Protein AF-A0A9P7ESV7-F1 (afdb_monomer)

Mean predicted aligned error: 8.04 Å

Sequence (257 aa):
SHQPQSADECVIGEVFCCAPVYDNIFSHTSPRELARLGRSCHAAYAASKDYSRCTFNINRHLFGFISEPLLFRSLQARTGTLIAGSNALQFLDRTFYDETDMDMYVHPGHAREVMDYVVEREGYEFKPHSRQPQDYRNIVSDKWDNTRIRQDYQIKGVRSVLSLEKHGSNGYQKIQVIECAMSPFDTFINFHSTCVMNFIAFDAAYSLYPIATFEDWCTLQVWQERPLHDISVAIKYGQWGFQWLSALPLSTSSFYL

pLDDT: mean 85.48, std 15.04, range [35.22, 97.94]

Foldseek 3Di:
DDDDDDPVVVVVLVQLVDQVRLLVVVVPDFPVRLVVQLPPDVSSVVSSVVSCCVQLPVQVLCVLQDVGRLVVLVVLVVFVKKWFFPSLLCSNLSHDDPPDATEIETELLCLVVVVCCSCVPSPWQWDDDPPDDNDCPVVGDNDDPLPDQDDDDVQPQFDDWIWTWDQDPSGIHIYIYTHGSGHSLVRLVSDQKQLGSWIDGSPDTDHPCSCLNGPVLEIEGDDDDPPPVVVVVCVVSVVVVYHYDPDDPPDPDDDDD

Structure (mmCIF, N/CA/C/O backbone):
data_AF-A0A9P7ESV7-F1
#
_entry.id   AF-A0A9P7ESV7-F1
#
loop_
_atom_site.group_PDB
_atom_site.id
_atom_site.type_symbol
_atom_site.label_atom_id
_atom_site.label_alt_id
_atom_site.label_comp_id
_atom_site.label_asym_id
_atom_site.label_entity_id
_atom_site.label_seq_id
_atom_site.pdbx_PDB_ins_code
_atom_site.Cartn_x
_atom_site.Cartn_y
_atom_site.Cartn_z
_atom_site.occupancy
_atom_site.B_iso_or_equiv
_atom_site.auth_seq_id
_atom_site.auth_comp_id
_atom_site.auth_asym_id
_atom_site.auth_atom_id
_atom_site.pdbx_PDB_model_num
ATOM 1 N N . SER A 1 1 ? 16.519 -10.443 -48.771 1.00 37.38 1 SER A N 1
ATOM 2 C CA . SER A 1 1 ? 17.835 -9.930 -48.348 1.00 37.38 1 SER A CA 1
ATOM 3 C C . SER A 1 1 ? 17.631 -8.950 -47.203 1.00 37.38 1 SER A C 1
ATOM 5 O O . SER A 1 1 ? 17.462 -7.761 -47.438 1.00 37.38 1 SER A O 1
ATOM 7 N N . HIS A 1 2 ? 17.564 -9.450 -45.968 1.00 45.75 2 HIS A N 1
ATOM 8 C CA . HIS A 1 2 ? 17.613 -8.582 -44.793 1.00 45.75 2 HIS A CA 1
ATOM 9 C C . HIS A 1 2 ? 19.070 -8.185 -44.574 1.00 45.75 2 HIS A C 1
ATOM 11 O O . HIS A 1 2 ? 19.913 -9.051 -44.350 1.00 45.75 2 HIS A O 1
ATOM 17 N N . GLN A 1 3 ? 19.372 -6.896 -44.723 1.00 40.88 3 GLN A N 1
ATOM 18 C CA . GLN A 1 3 ? 20.625 -6.348 -44.219 1.00 40.88 3 GLN A CA 1
ATOM 19 C C . GLN A 1 3 ? 20.656 -6.538 -42.697 1.00 40.88 3 GLN A C 1
ATOM 21 O O . GLN A 1 3 ? 19.615 -6.362 -42.058 1.00 40.88 3 GLN A O 1
ATOM 26 N N . PRO A 1 4 ? 21.810 -6.890 -42.112 1.00 45.47 4 PRO A N 1
ATOM 27 C CA . PRO A 1 4 ? 21.958 -6.838 -40.674 1.00 45.47 4 PRO A CA 1
ATOM 28 C C . PRO A 1 4 ? 21.791 -5.382 -40.236 1.00 45.47 4 PRO A C 1
ATOM 30 O O . PRO A 1 4 ? 22.449 -4.480 -40.761 1.00 45.47 4 PRO A O 1
ATOM 33 N N . GLN A 1 5 ? 20.863 -5.184 -39.304 1.00 54.22 5 GLN A N 1
ATOM 34 C CA . GLN A 1 5 ? 20.793 -4.019 -38.435 1.00 54.22 5 GLN A CA 1
ATOM 35 C C . GLN A 1 5 ? 22.196 -3.693 -37.896 1.00 54.22 5 GLN A C 1
ATOM 37 O O . GLN A 1 5 ? 23.001 -4.602 -37.680 1.00 54.22 5 GLN A O 1
ATOM 42 N N . SER A 1 6 ? 22.523 -2.403 -37.786 1.00 53.84 6 SER A N 1
ATOM 43 C CA . SER A 1 6 ? 23.872 -1.921 -37.459 1.00 53.84 6 SER A CA 1
ATOM 44 C C . SER A 1 6 ? 24.442 -2.615 -36.215 1.00 53.84 6 SER A C 1
ATOM 46 O O . SER A 1 6 ? 23.705 -2.978 -35.301 1.00 53.84 6 SER A O 1
ATOM 48 N N . ALA A 1 7 ? 25.767 -2.792 -36.160 1.00 54.09 7 ALA A N 1
ATOM 49 C CA . ALA A 1 7 ? 26.448 -3.437 -35.031 1.00 54.09 7 ALA A CA 1
ATOM 50 C C . ALA A 1 7 ? 26.053 -2.839 -33.660 1.00 54.09 7 ALA A C 1
ATOM 52 O O . ALA A 1 7 ? 26.000 -3.564 -32.672 1.00 54.09 7 ALA A O 1
ATOM 53 N N . ASP A 1 8 ? 25.686 -1.555 -33.617 1.00 52.31 8 ASP A N 1
ATOM 54 C CA . ASP A 1 8 ? 25.217 -0.860 -32.413 1.00 52.31 8 ASP A CA 1
ATOM 55 C C . ASP A 1 8 ? 23.840 -1.343 -31.908 1.00 52.31 8 ASP A C 1
ATOM 57 O O . ASP A 1 8 ? 23.631 -1.429 -30.697 1.00 52.31 8 ASP A O 1
ATOM 61 N N . GLU A 1 9 ? 22.909 -1.723 -32.798 1.00 52.12 9 GLU A N 1
ATOM 62 C CA . GLU A 1 9 ? 21.623 -2.326 -32.393 1.00 52.12 9 GLU A CA 1
ATOM 63 C C . GLU A 1 9 ? 21.830 -3.722 -31.779 1.00 52.12 9 GLU A C 1
ATOM 65 O O . GLU A 1 9 ? 21.104 -4.109 -30.860 1.00 52.12 9 GLU A O 1
ATOM 70 N N . CYS A 1 10 ? 22.861 -4.449 -32.229 1.00 56.22 10 CYS A N 1
ATOM 71 C CA . CYS A 1 10 ? 23.248 -5.744 -31.666 1.00 56.22 10 CYS A CA 1
ATOM 72 C C . CYS A 1 10 ? 23.796 -5.594 -30.236 1.00 56.22 10 CYS A C 1
ATOM 74 O O . CYS A 1 10 ? 23.364 -6.311 -29.336 1.00 56.22 10 CYS A O 1
ATOM 76 N N . VAL A 1 11 ? 24.667 -4.606 -29.999 1.00 63.78 11 VAL A N 1
ATOM 77 C CA . VAL A 1 11 ? 25.304 -4.379 -28.687 1.00 63.78 11 VAL A CA 1
ATOM 78 C C . VAL A 1 11 ? 24.301 -3.892 -27.632 1.00 63.78 11 VAL A C 1
ATOM 80 O O . VAL A 1 11 ? 24.328 -4.365 -26.496 1.00 63.78 11 VAL A O 1
ATOM 83 N N . ILE A 1 12 ? 23.374 -2.990 -27.980 1.00 67.56 12 ILE A N 1
ATOM 84 C CA . ILE A 1 12 ? 22.339 -2.530 -27.031 1.00 67.56 12 ILE A CA 1
ATOM 85 C C . ILE A 1 12 ? 21.343 -3.656 -26.714 1.00 67.56 12 ILE A C 1
ATOM 87 O O . ILE A 1 12 ? 20.888 -3.777 -25.576 1.00 67.56 12 ILE A O 1
ATOM 91 N N . GLY A 1 13 ? 21.016 -4.506 -27.692 1.00 71.12 13 GLY A N 1
ATOM 92 C CA . GLY A 1 13 ? 20.175 -5.682 -27.464 1.00 71.12 13 GLY A CA 1
ATOM 93 C C . GLY A 1 13 ? 20.794 -6.671 -26.471 1.00 71.12 13 GLY A C 1
ATOM 94 O O . GLY A 1 13 ? 20.092 -7.172 -25.594 1.00 71.12 13 GLY A O 1
ATOM 95 N N . GLU A 1 14 ? 22.107 -6.899 -26.560 1.00 81.94 14 GLU A N 1
ATOM 96 C CA . GLU A 1 14 ? 22.853 -7.809 -25.678 1.00 81.94 14 GLU A CA 1
ATOM 97 C C . GLU A 1 14 ? 22.826 -7.385 -24.202 1.00 81.94 14 GLU A C 1
ATOM 99 O O . GLU A 1 14 ? 22.743 -8.246 -23.323 1.00 81.94 14 GLU A O 1
ATOM 104 N N . VAL A 1 15 ? 22.808 -6.076 -23.918 1.00 87.62 15 VAL A N 1
ATOM 105 C CA . VAL A 1 15 ? 22.673 -5.532 -22.551 1.00 87.62 15 VAL A CA 1
ATOM 106 C C . VAL A 1 15 ? 21.411 -6.067 -21.865 1.00 87.62 15 VAL A C 1
ATOM 108 O O . VAL A 1 15 ? 21.454 -6.467 -20.701 1.00 87.62 15 VAL A O 1
ATOM 111 N N . PHE A 1 16 ? 20.294 -6.140 -22.595 1.00 91.19 16 PHE A N 1
ATOM 112 C CA . PHE A 1 16 ? 19.009 -6.614 -22.071 1.00 91.19 16 PHE A CA 1
ATOM 113 C C . PHE A 1 16 ? 18.857 -8.142 -22.077 1.00 91.19 16 PHE A C 1
ATOM 115 O O . PHE A 1 16 ? 17.840 -8.658 -21.621 1.00 91.19 16 PHE A O 1
ATOM 122 N N . CYS A 1 17 ? 19.867 -8.880 -22.537 1.00 90.06 17 CYS A N 1
ATOM 123 C CA . CYS A 1 17 ? 19.901 -10.341 -22.464 1.00 90.06 17 CYS A CA 1
ATOM 124 C C . CYS A 1 17 ? 20.595 -10.861 -21.191 1.00 90.06 17 CYS A C 1
ATOM 126 O O . CYS A 1 17 ? 20.607 -12.069 -20.955 1.00 90.06 17 CYS A O 1
ATOM 128 N N . CYS A 1 18 ? 21.176 -9.978 -20.370 1.00 92.31 18 CYS A N 1
ATOM 129 C CA . CYS A 1 18 ? 21.934 -10.342 -19.175 1.00 92.31 18 CYS A CA 1
ATOM 130 C C . CYS A 1 18 ? 21.269 -9.790 -17.904 1.00 92.31 18 CYS A C 1
ATOM 132 O O . CYS A 1 18 ? 21.341 -8.588 -17.646 1.00 92.31 18 CYS A O 1
ATOM 134 N N . ALA A 1 19 ? 20.663 -10.667 -17.092 1.00 93.31 19 ALA A N 1
ATOM 135 C CA . ALA A 1 19 ? 19.900 -10.275 -15.899 1.00 93.31 19 ALA A CA 1
ATOM 136 C C . ALA A 1 19 ? 20.646 -9.357 -14.926 1.00 93.31 19 ALA A C 1
ATOM 138 O O . ALA A 1 19 ? 20.155 -8.260 -14.667 1.00 93.31 19 ALA A O 1
ATOM 139 N N . PRO A 1 20 ? 21.881 -9.676 -14.497 1.00 94.94 20 PRO A N 1
ATOM 140 C CA . PRO A 1 20 ? 22.626 -8.779 -13.618 1.00 94.94 20 PRO A CA 1
ATOM 141 C C . PRO A 1 20 ? 22.867 -7.382 -14.207 1.00 94.94 20 PRO A C 1
ATOM 143 O O . PRO A 1 20 ? 23.025 -6.420 -13.460 1.00 94.94 20 PRO A O 1
ATOM 146 N N . VAL A 1 21 ? 22.931 -7.248 -15.535 1.00 94.69 21 VAL A N 1
ATOM 147 C CA . VAL A 1 21 ? 23.174 -5.958 -16.189 1.00 94.69 21 VAL A CA 1
ATOM 148 C C . VAL A 1 21 ? 21.887 -5.145 -16.241 1.00 94.69 21 VAL A C 1
ATOM 150 O O . VAL A 1 21 ? 21.876 -4.006 -15.773 1.00 94.69 21 VAL A O 1
ATOM 153 N N . TYR A 1 22 ? 20.795 -5.716 -16.761 1.00 94.94 22 TYR A N 1
ATOM 154 C CA . TYR A 1 22 ? 19.540 -4.972 -16.840 1.00 94.94 22 TYR A CA 1
ATOM 155 C C . TYR A 1 22 ? 18.928 -4.703 -15.462 1.00 94.94 22 TYR A C 1
ATOM 157 O O . TYR A 1 22 ? 18.313 -3.655 -15.292 1.00 94.94 22 TYR A O 1
ATOM 165 N N . ASP A 1 23 ? 19.138 -5.574 -14.468 1.00 95.31 23 ASP A N 1
ATOM 166 C CA . ASP A 1 23 ? 18.666 -5.353 -13.096 1.00 95.31 23 ASP A CA 1
ATOM 167 C C . ASP A 1 23 ? 19.298 -4.096 -12.490 1.00 95.31 23 ASP A C 1
ATOM 169 O O . ASP A 1 23 ? 18.594 -3.276 -11.900 1.00 95.31 23 ASP A O 1
ATOM 173 N N . ASN A 1 24 ? 20.610 -3.915 -12.696 1.00 94.75 24 ASN A N 1
ATOM 174 C CA . ASN A 1 24 ? 21.339 -2.723 -12.261 1.00 94.75 24 ASN A CA 1
ATOM 175 C C . ASN A 1 24 ? 20.912 -1.465 -13.024 1.00 94.75 24 ASN A C 1
ATOM 177 O O . ASN A 1 24 ? 20.900 -0.380 -12.459 1.00 94.75 24 ASN A O 1
ATOM 181 N N . ILE A 1 25 ? 20.567 -1.571 -14.309 1.00 94.19 25 ILE A N 1
ATOM 182 C CA . ILE A 1 25 ? 20.049 -0.416 -15.054 1.00 94.19 25 ILE A CA 1
ATOM 183 C C . ILE A 1 25 ? 18.667 -0.043 -14.509 1.00 94.19 25 ILE A C 1
ATOM 185 O O . ILE A 1 25 ? 18.427 1.104 -14.140 1.00 94.19 25 ILE A O 1
ATOM 189 N N . PHE A 1 26 ? 17.756 -1.013 -14.423 1.00 95.44 26 PHE A N 1
ATOM 190 C CA . PHE A 1 26 ? 16.369 -0.764 -14.052 1.00 95.44 26 PHE A CA 1
ATOM 191 C C . PHE A 1 26 ? 16.185 -0.363 -12.583 1.00 95.44 26 PHE A C 1
ATOM 193 O O . PHE A 1 26 ? 15.234 0.369 -12.289 1.00 95.44 26 PHE A O 1
ATOM 200 N N . SER A 1 27 ? 17.097 -0.743 -11.678 1.00 93.81 27 SER A N 1
ATOM 201 C CA . SER A 1 27 ? 17.107 -0.265 -10.285 1.00 93.81 27 SER A CA 1
ATOM 202 C C . SER A 1 27 ? 17.322 1.241 -10.147 1.00 93.81 27 SER A C 1
ATOM 204 O O . SER A 1 27 ? 16.946 1.800 -9.122 1.00 93.81 27 SER A O 1
ATOM 206 N N . HIS A 1 28 ? 17.874 1.900 -11.167 1.00 93.06 28 HIS A N 1
ATOM 207 C CA . HIS A 1 28 ? 18.100 3.347 -11.186 1.00 93.06 28 HIS A CA 1
ATOM 208 C C . HIS A 1 28 ? 17.117 4.120 -12.071 1.00 93.06 28 HIS A C 1
ATOM 210 O O . HIS A 1 28 ? 17.221 5.337 -12.171 1.00 93.06 28 HIS A O 1
ATOM 216 N N . THR A 1 29 ? 16.175 3.431 -12.713 1.00 93.12 29 THR A N 1
ATOM 217 C CA . THR A 1 29 ? 15.154 4.068 -13.562 1.00 93.12 29 THR A CA 1
ATOM 218 C C . THR A 1 29 ? 13.910 4.394 -12.757 1.00 93.12 29 THR A C 1
ATOM 220 O O . THR A 1 29 ? 13.572 3.623 -11.865 1.00 93.12 29 THR A O 1
ATOM 223 N N . SER A 1 30 ? 13.180 5.456 -13.091 1.00 91.12 30 SER A N 1
ATOM 224 C CA . SER A 1 30 ? 11.827 5.707 -12.577 1.00 91.12 30 SER A CA 1
ATOM 225 C C . SER A 1 30 ? 10.796 4.712 -13.150 1.00 91.12 30 SER A C 1
ATOM 227 O O . SER A 1 30 ? 11.073 4.025 -14.143 1.00 91.12 30 SER A O 1
ATOM 229 N N . PRO A 1 31 ? 9.575 4.607 -12.586 1.00 89.81 31 PRO A N 1
ATOM 230 C CA . PRO A 1 31 ? 8.511 3.795 -13.180 1.00 89.81 31 PRO A CA 1
ATOM 231 C C . PRO A 1 31 ? 8.198 4.164 -14.642 1.00 89.81 31 PRO A C 1
ATOM 233 O O . PRO A 1 31 ? 7.944 3.274 -15.463 1.00 89.81 31 PRO A O 1
ATOM 236 N N . ARG A 1 32 ? 8.244 5.456 -15.010 1.00 91.62 32 ARG A N 1
ATOM 237 C CA . ARG A 1 32 ? 8.055 5.883 -16.406 1.00 91.62 32 ARG A CA 1
ATOM 238 C C . ARG A 1 32 ? 9.219 5.458 -17.286 1.00 91.62 32 ARG A C 1
ATOM 240 O O . ARG A 1 32 ? 8.983 5.006 -18.408 1.00 91.62 32 ARG A O 1
ATOM 247 N N . GLU A 1 33 ? 10.452 5.643 -16.830 1.00 93.38 33 GLU A N 1
ATOM 248 C CA . GLU A 1 33 ? 11.646 5.267 -17.587 1.00 93.38 33 GLU A CA 1
ATOM 249 C C . GLU A 1 33 ? 11.681 3.764 -17.843 1.00 93.38 33 GLU A C 1
ATOM 251 O O . GLU A 1 33 ? 11.865 3.359 -18.989 1.00 93.38 33 GLU A O 1
ATOM 256 N N . LEU A 1 34 ? 11.374 2.946 -16.832 1.00 94.06 34 LEU A N 1
ATOM 257 C CA . LEU A 1 34 ? 11.229 1.499 -16.978 1.00 94.06 34 LEU A CA 1
ATOM 258 C C . LEU A 1 34 ? 10.203 1.142 -18.068 1.00 94.06 34 LEU A C 1
ATOM 260 O O . LEU A 1 34 ? 10.483 0.336 -18.959 1.00 94.06 34 LEU A O 1
ATOM 264 N N . ALA A 1 35 ? 9.029 1.783 -18.045 1.00 92.38 35 ALA A N 1
ATOM 265 C CA . ALA A 1 35 ? 7.992 1.564 -19.050 1.00 92.38 35 ALA A CA 1
ATOM 266 C C . ALA A 1 35 ? 8.411 2.034 -20.456 1.00 92.38 35 ALA A C 1
ATOM 268 O O . ALA A 1 35 ? 8.066 1.390 -21.448 1.00 92.38 35 ALA A O 1
ATOM 269 N N . ARG A 1 36 ? 9.149 3.146 -20.566 1.00 94.25 36 ARG A N 1
ATOM 270 C CA . ARG A 1 36 ? 9.660 3.675 -21.842 1.00 94.25 36 ARG A CA 1
ATOM 271 C C . ARG A 1 36 ? 10.762 2.790 -22.418 1.00 94.25 36 ARG A C 1
ATOM 273 O O . ARG A 1 36 ? 10.697 2.458 -23.599 1.00 94.25 36 ARG A O 1
ATOM 280 N N . LEU A 1 37 ? 11.716 2.362 -21.593 1.00 92.69 37 LEU A N 1
ATOM 281 C CA . LEU A 1 37 ? 12.778 1.434 -21.983 1.00 92.69 37 LEU A CA 1
ATOM 282 C C . LEU A 1 37 ? 12.191 0.106 -22.452 1.00 92.69 37 LEU A C 1
ATOM 284 O O . LEU A 1 37 ? 12.554 -0.373 -23.519 1.00 92.69 37 LEU A O 1
ATOM 288 N N . GLY A 1 38 ? 11.197 -0.434 -21.743 1.00 94.00 38 GLY A N 1
ATOM 289 C CA . GLY A 1 38 ? 10.498 -1.647 -22.168 1.00 94.00 38 GLY A CA 1
ATOM 290 C C . GLY A 1 38 ? 9.781 -1.527 -23.520 1.00 94.00 38 GLY A C 1
ATOM 291 O O . GLY A 1 38 ? 9.405 -2.539 -24.099 1.00 94.00 38 GLY A O 1
ATOM 292 N N . ARG A 1 39 ? 9.578 -0.316 -24.052 1.00 94.12 39 ARG A N 1
ATOM 293 C CA . ARG A 1 39 ? 8.942 -0.081 -25.358 1.00 94.12 39 ARG A CA 1
ATOM 294 C C . ARG A 1 39 ? 9.932 0.191 -26.491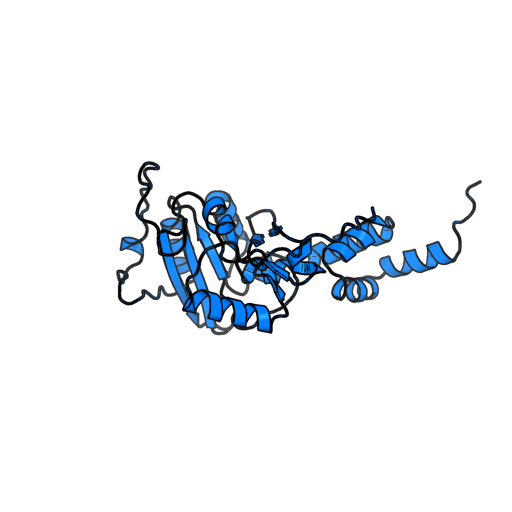 1.00 94.12 39 ARG A C 1
ATOM 296 O O . ARG A 1 39 ? 9.479 0.381 -27.617 1.00 94.12 39 ARG A O 1
ATOM 303 N N . SER A 1 40 ? 11.237 0.223 -26.222 1.00 92.81 40 SER A N 1
ATOM 304 C CA . SER A 1 40 ? 12.245 0.527 -27.245 1.00 92.81 40 SER A CA 1
ATOM 305 C C . SER A 1 40 ? 12.531 -0.669 -28.158 1.00 92.81 40 SER A C 1
ATOM 307 O O . SER A 1 40 ? 12.640 -0.499 -29.370 1.00 92.81 40 SER A O 1
ATOM 309 N N . CYS A 1 41 ? 12.614 -1.883 -27.604 1.00 91.62 41 CYS A N 1
ATOM 310 C CA . CYS A 1 41 ? 12.856 -3.112 -28.358 1.00 91.62 41 CYS A CA 1
ATOM 311 C C . CYS A 1 41 ? 12.309 -4.358 -27.639 1.00 91.62 41 CYS A C 1
ATOM 313 O O . CYS A 1 41 ? 11.965 -4.320 -26.457 1.00 91.62 41 CYS A O 1
ATOM 315 N N . HIS A 1 42 ? 12.254 -5.494 -28.344 1.00 91.44 42 HIS A N 1
ATOM 316 C CA . HIS A 1 42 ? 11.767 -6.759 -27.779 1.00 91.44 42 HIS A CA 1
ATOM 317 C C . HIS A 1 42 ? 12.617 -7.275 -26.607 1.00 91.44 42 HIS A C 1
ATOM 319 O O . HIS A 1 42 ? 12.054 -7.796 -25.644 1.00 91.44 42 HIS A O 1
ATOM 325 N N . ALA A 1 43 ? 13.944 -7.116 -26.666 1.00 93.81 43 ALA A N 1
ATOM 326 C CA . ALA A 1 43 ? 14.839 -7.533 -25.585 1.00 93.81 43 ALA A CA 1
ATOM 327 C C . ALA A 1 43 ? 14.591 -6.702 -24.313 1.00 93.81 43 ALA A C 1
ATOM 329 O O . ALA A 1 43 ? 14.354 -7.264 -23.247 1.00 93.81 43 ALA A O 1
ATOM 330 N N . ALA A 1 44 ? 14.516 -5.372 -24.441 1.00 94.31 44 ALA A N 1
ATOM 331 C CA . ALA A 1 44 ? 14.191 -4.478 -23.331 1.00 94.31 44 ALA A CA 1
ATOM 332 C C . ALA A 1 44 ? 12.774 -4.716 -22.784 1.00 94.31 44 ALA A C 1
ATOM 334 O O . ALA A 1 44 ? 12.563 -4.662 -21.573 1.00 94.31 44 ALA A O 1
ATOM 335 N N . TYR A 1 45 ? 11.800 -5.034 -23.644 1.00 95.19 45 TYR A N 1
ATOM 336 C CA . TYR A 1 45 ? 10.463 -5.434 -23.204 1.00 95.19 45 TYR A CA 1
ATOM 337 C C . TYR A 1 45 ? 10.516 -6.677 -22.309 1.00 95.19 45 TYR A C 1
ATOM 339 O O . TYR A 1 45 ? 9.974 -6.655 -21.203 1.00 95.19 45 TYR A O 1
ATOM 347 N N . ALA A 1 46 ? 11.192 -7.739 -22.757 1.00 95.56 46 ALA A N 1
ATOM 348 C CA . ALA A 1 46 ? 11.326 -8.975 -21.991 1.00 95.56 46 ALA A CA 1
ATOM 349 C C . ALA A 1 46 ? 12.052 -8.736 -20.657 1.00 95.56 46 ALA A C 1
ATOM 351 O O . ALA A 1 46 ? 11.537 -9.130 -19.611 1.00 95.56 46 ALA A O 1
ATOM 352 N N . ALA A 1 47 ? 13.173 -8.010 -20.689 1.00 96.06 47 ALA A N 1
ATOM 353 C CA . ALA A 1 47 ? 13.947 -7.650 -19.506 1.00 96.06 47 ALA A CA 1
ATOM 354 C C . ALA A 1 47 ? 13.128 -6.806 -18.513 1.00 96.06 47 ALA A C 1
ATOM 356 O O . ALA A 1 47 ? 13.090 -7.111 -17.324 1.00 96.06 47 ALA A O 1
ATOM 357 N N . SER A 1 48 ? 12.398 -5.789 -18.988 1.00 96.25 48 SER A N 1
ATOM 358 C CA . SER A 1 48 ? 11.559 -4.946 -18.122 1.00 96.25 48 SER A CA 1
ATOM 359 C C . SER A 1 48 ? 10.430 -5.742 -17.461 1.00 96.25 48 SER A C 1
ATOM 361 O O . SER A 1 48 ? 10.100 -5.499 -16.298 1.00 96.25 48 SER A O 1
ATOM 363 N N . LYS A 1 49 ? 9.844 -6.720 -18.170 1.00 95.75 49 LYS A N 1
ATOM 364 C CA . LYS A 1 49 ? 8.817 -7.615 -17.623 1.00 95.75 49 LYS A CA 1
ATOM 365 C C . LYS A 1 49 ? 9.384 -8.566 -16.581 1.00 95.75 49 LYS A C 1
ATOM 367 O O . LYS A 1 49 ? 8.733 -8.762 -15.558 1.00 95.75 49 LYS A O 1
ATOM 372 N N . ASP A 1 50 ? 10.555 -9.137 -16.831 1.00 95.56 50 ASP A N 1
ATOM 373 C CA . ASP A 1 50 ? 11.242 -10.002 -15.875 1.00 95.56 50 ASP A CA 1
ATOM 374 C C . ASP A 1 50 ? 11.611 -9.234 -14.597 1.00 95.56 50 ASP A C 1
ATOM 376 O O . ASP A 1 50 ? 11.133 -9.570 -13.511 1.00 95.56 50 ASP A O 1
ATOM 380 N N . TYR A 1 51 ? 12.299 -8.100 -14.749 1.00 95.75 51 TYR A N 1
ATOM 381 C CA . TYR A 1 51 ? 12.641 -7.200 -13.650 1.00 95.75 51 TYR A CA 1
ATOM 382 C C . TYR A 1 51 ? 11.407 -6.771 -12.843 1.00 95.75 51 TYR A C 1
ATOM 384 O O . TYR A 1 51 ? 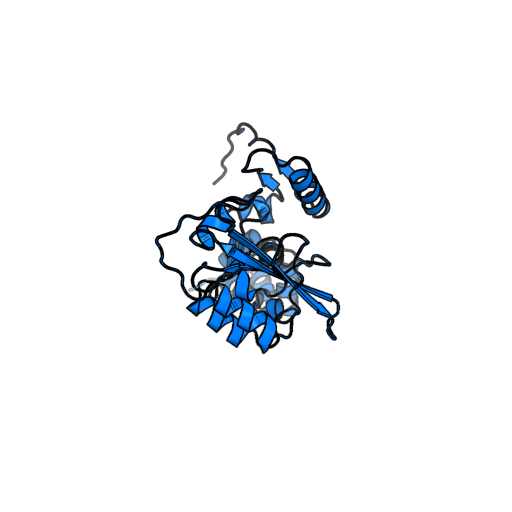11.404 -6.836 -11.613 1.00 95.75 51 TYR A O 1
ATOM 392 N N . SER A 1 52 ? 10.317 -6.383 -13.519 1.00 94.06 52 SER A N 1
ATOM 393 C CA . SER A 1 52 ? 9.078 -5.970 -12.846 1.00 94.06 52 SER A CA 1
ATOM 394 C C . SER A 1 52 ? 8.466 -7.095 -12.007 1.00 94.06 52 SER A C 1
ATOM 396 O O . SER A 1 52 ? 7.940 -6.828 -10.929 1.00 94.06 52 SER A O 1
ATOM 398 N N . ARG A 1 53 ? 8.536 -8.354 -12.462 1.00 91.94 53 ARG A N 1
ATOM 399 C CA . ARG A 1 53 ? 8.009 -9.508 -11.708 1.00 91.94 53 ARG A CA 1
ATOM 400 C C . ARG A 1 53 ? 8.787 -9.756 -10.420 1.00 91.94 53 ARG A C 1
ATOM 402 O O . ARG A 1 53 ? 8.184 -10.130 -9.416 1.00 91.94 53 ARG A O 1
ATOM 409 N N . CYS A 1 54 ? 10.102 -9.568 -10.456 1.00 90.25 54 CYS A N 1
ATOM 410 C CA . CYS A 1 54 ? 10.972 -9.752 -9.298 1.00 90.25 54 CYS A CA 1
ATOM 411 C C . CYS A 1 54 ? 10.854 -8.587 -8.309 1.00 90.25 54 CYS A C 1
ATOM 413 O O . CYS A 1 54 ? 10.789 -8.804 -7.097 1.00 90.25 54 CYS A O 1
ATOM 415 N N . THR A 1 55 ? 10.786 -7.365 -8.836 1.00 92.50 55 THR A N 1
ATOM 416 C CA . THR A 1 55 ? 10.827 -6.134 -8.047 1.00 92.50 55 THR A CA 1
ATOM 417 C C . THR A 1 55 ? 9.472 -5.789 -7.430 1.00 92.50 55 THR A C 1
ATOM 419 O O . THR A 1 55 ? 9.396 -5.544 -6.229 1.00 92.50 55 THR A O 1
ATOM 422 N N . PHE A 1 56 ? 8.376 -5.866 -8.192 1.00 93.88 56 PHE A N 1
ATOM 423 C CA . PHE A 1 56 ? 7.018 -5.606 -7.692 1.00 93.88 56 PHE A CA 1
ATOM 424 C C . PHE A 1 56 ? 6.372 -6.875 -7.114 1.00 93.88 56 PHE A C 1
ATOM 426 O O . PHE A 1 56 ? 5.242 -7.248 -7.441 1.00 93.88 56 PHE A O 1
ATOM 433 N N . ASN A 1 57 ? 7.104 -7.578 -6.246 1.00 94.12 57 ASN A N 1
ATOM 434 C CA . ASN A 1 57 ? 6.619 -8.795 -5.604 1.00 94.12 57 ASN A CA 1
ATOM 435 C C . ASN A 1 57 ? 5.771 -8.458 -4.369 1.00 94.12 57 ASN A C 1
ATOM 437 O O . ASN A 1 57 ? 6.286 -8.313 -3.259 1.00 94.12 57 ASN A O 1
ATOM 441 N N . ILE A 1 58 ? 4.451 -8.387 -4.558 1.00 95.00 58 ILE A N 1
ATOM 442 C CA . ILE A 1 58 ? 3.507 -8.067 -3.478 1.00 95.00 58 ILE A CA 1
ATOM 443 C C . ILE A 1 58 ? 3.581 -9.046 -2.299 1.00 95.00 58 ILE A C 1
ATOM 445 O O . ILE A 1 58 ? 3.451 -8.638 -1.153 1.00 95.00 58 ILE A O 1
ATOM 449 N N . ASN A 1 59 ? 3.848 -10.334 -2.535 1.00 94.56 59 ASN A N 1
ATOM 450 C CA . ASN A 1 59 ? 3.929 -11.300 -1.438 1.00 94.56 59 ASN A CA 1
ATOM 451 C C . ASN A 1 59 ? 5.149 -11.017 -0.551 1.00 94.56 59 ASN A C 1
ATOM 453 O O . ASN A 1 59 ? 5.048 -11.092 0.669 1.00 94.56 59 ASN A O 1
ATOM 457 N N . ARG A 1 60 ? 6.281 -10.642 -1.161 1.00 92.69 60 ARG A N 1
ATOM 458 C CA . ARG A 1 60 ? 7.476 -10.204 -0.430 1.00 92.69 60 ARG A CA 1
ATOM 459 C C . ARG A 1 60 ? 7.207 -8.916 0.349 1.00 92.69 60 ARG A C 1
ATOM 461 O O . ARG A 1 60 ? 7.607 -8.830 1.503 1.00 92.69 60 ARG A O 1
ATOM 468 N N . HIS A 1 61 ? 6.515 -7.958 -0.268 1.00 93.25 61 HIS A N 1
ATOM 469 C CA . HIS A 1 61 ? 6.138 -6.688 0.363 1.00 93.25 61 HIS A CA 1
ATOM 470 C C . HIS A 1 61 ? 5.252 -6.893 1.602 1.00 93.25 61 HIS A C 1
ATOM 472 O O . HIS A 1 61 ? 5.479 -6.288 2.644 1.00 93.25 61 HIS A O 1
ATOM 478 N N . LEU A 1 62 ? 4.285 -7.813 1.522 1.00 94.12 62 LEU A N 1
ATOM 479 C CA . LEU A 1 62 ? 3.365 -8.124 2.620 1.00 94.12 62 LEU A CA 1
ATOM 480 C C . LEU A 1 62 ? 3.988 -8.961 3.737 1.00 94.12 62 LEU A C 1
ATOM 482 O O . LEU A 1 62 ? 3.515 -8.887 4.867 1.00 94.12 62 LEU A O 1
ATOM 486 N N . PHE A 1 63 ? 5.029 -9.747 3.451 1.00 90.75 63 PHE A N 1
ATOM 487 C CA . PHE A 1 63 ? 5.618 -10.694 4.406 1.00 90.75 63 PHE A CA 1
ATOM 488 C C . PHE A 1 63 ? 6.108 -10.030 5.704 1.00 90.75 63 PHE A C 1
ATOM 490 O O . PHE A 1 63 ? 6.140 -10.650 6.766 1.00 90.75 63 PHE A O 1
ATOM 497 N N . GLY A 1 64 ? 6.453 -8.741 5.635 1.00 87.38 64 GLY A N 1
ATOM 498 C CA . GLY A 1 64 ? 6.813 -7.936 6.800 1.00 87.38 64 GLY A CA 1
ATOM 499 C C . GLY A 1 64 ? 5.670 -7.709 7.793 1.00 87.38 64 GLY A C 1
ATOM 500 O O . GLY A 1 64 ? 5.951 -7.313 8.915 1.00 87.38 64 GLY A O 1
ATOM 501 N N . PHE A 1 65 ? 4.416 -7.977 7.427 1.00 92.75 65 PHE A N 1
ATOM 502 C CA . PHE A 1 65 ? 3.233 -7.747 8.267 1.00 92.75 65 PHE A CA 1
ATOM 503 C C . PHE A 1 65 ? 2.294 -8.957 8.330 1.00 92.75 65 PHE A C 1
ATOM 505 O O . PHE A 1 65 ? 1.638 -9.198 9.338 1.00 92.75 65 PHE A O 1
ATOM 512 N N . ILE A 1 66 ? 2.226 -9.721 7.244 1.00 94.94 66 ILE A N 1
ATOM 513 C CA . ILE A 1 66 ? 1.295 -10.824 7.038 1.00 94.94 66 ILE A CA 1
ATOM 514 C C . ILE A 1 66 ? 2.102 -12.102 6.833 1.00 94.94 66 ILE A C 1
ATOM 516 O O . ILE A 1 66 ? 2.905 -12.191 5.904 1.00 94.94 66 ILE A O 1
ATOM 520 N N . SER A 1 67 ? 1.857 -13.104 7.674 1.00 93.75 67 SER A N 1
ATOM 521 C CA . SER A 1 67 ? 2.540 -14.401 7.616 1.00 93.75 67 SER A CA 1
ATOM 522 C C . SER A 1 67 ? 2.223 -15.183 6.338 1.00 93.75 67 SER A C 1
ATOM 524 O O . SER A 1 67 ? 3.120 -15.767 5.736 1.00 93.75 67 SER A O 1
ATOM 526 N N . GLU A 1 68 ? 0.967 -15.126 5.883 1.00 95.06 68 GLU A N 1
ATOM 527 C CA . GLU A 1 68 ? 0.473 -15.836 4.698 1.00 95.06 68 GLU A CA 1
ATOM 528 C C . GLU A 1 68 ? -0.100 -14.867 3.637 1.00 95.06 68 GLU A C 1
ATOM 530 O O . GLU A 1 68 ? -1.324 -14.727 3.504 1.00 95.06 68 GLU A O 1
ATOM 535 N N . PRO A 1 69 ? 0.750 -14.196 2.828 1.00 95.75 69 PRO A N 1
ATOM 536 C CA . PRO A 1 69 ? 0.314 -13.169 1.878 1.00 95.75 69 PRO A CA 1
ATOM 537 C C . PRO A 1 69 ? -0.766 -13.615 0.884 1.00 95.75 69 PRO A C 1
ATOM 539 O O . PRO A 1 69 ? -1.648 -12.834 0.538 1.00 95.75 69 PRO A O 1
ATOM 542 N N . LEU A 1 70 ? -0.746 -14.872 0.428 1.00 95.81 70 LEU A N 1
ATOM 543 C CA . LEU A 1 70 ? -1.749 -15.385 -0.517 1.00 95.81 70 LEU A CA 1
ATOM 544 C C . LEU A 1 70 ? -3.149 -15.481 0.108 1.00 95.81 70 LEU A C 1
ATOM 546 O O . LEU A 1 70 ? -4.157 -15.227 -0.560 1.00 95.81 70 LEU A O 1
ATOM 550 N N . LEU A 1 71 ? -3.217 -15.821 1.395 1.00 96.50 71 LEU A N 1
ATOM 551 C CA . LEU A 1 71 ? -4.475 -15.912 2.131 1.00 96.50 71 LEU A CA 1
ATOM 552 C C . LEU A 1 71 ? -5.031 -14.518 2.409 1.00 96.50 71 LEU A C 1
ATOM 554 O O . LEU A 1 71 ? -6.224 -14.290 2.210 1.00 96.50 71 LEU A O 1
ATOM 558 N N . PHE A 1 72 ? -4.163 -13.566 2.749 1.00 97.50 72 PHE A N 1
ATOM 559 C CA . PHE A 1 72 ? -4.554 -12.166 2.869 1.00 97.50 72 PHE A CA 1
ATOM 560 C C . PHE A 1 72 ? -5.002 -11.560 1.533 1.00 97.50 72 PHE A C 1
ATOM 562 O O . PHE A 1 72 ? -6.010 -10.867 1.482 1.00 97.50 72 PHE A O 1
ATOM 569 N N . ARG A 1 73 ? -4.345 -11.868 0.412 1.00 97.25 73 ARG A N 1
ATOM 570 C CA . ARG A 1 73 ? -4.804 -11.402 -0.908 1.00 97.25 73 ARG A CA 1
ATOM 571 C C . ARG A 1 73 ? -6.161 -11.990 -1.297 1.00 97.25 73 ARG A C 1
ATOM 573 O O . ARG A 1 73 ? -6.966 -11.312 -1.929 1.00 97.25 73 ARG A O 1
ATOM 580 N N . SER A 1 74 ? -6.448 -13.220 -0.874 1.00 97.75 74 SER A N 1
ATOM 581 C CA . SER A 1 74 ? -7.785 -13.811 -1.023 1.00 97.75 74 SER A CA 1
ATOM 582 C C . SER A 1 74 ? -8.826 -13.077 -0.169 1.00 97.75 74 SER A C 1
ATOM 584 O O . SER A 1 74 ? -9.954 -12.880 -0.619 1.00 97.75 74 SER A O 1
ATOM 586 N N . LEU A 1 75 ? -8.443 -12.625 1.034 1.00 97.81 75 LEU A N 1
ATOM 587 C CA . LEU A 1 75 ? -9.265 -11.735 1.855 1.00 97.81 75 LEU A CA 1
ATOM 588 C C . LEU A 1 75 ? -9.505 -10.403 1.130 1.00 97.81 75 LEU A C 1
ATOM 590 O O . LEU A 1 75 ? -10.664 -10.054 0.939 1.00 97.81 75 LEU A O 1
ATOM 594 N N . GLN A 1 76 ? -8.459 -9.729 0.628 1.00 97.50 76 GLN A N 1
ATOM 595 C CA . GLN A 1 76 ? -8.594 -8.485 -0.147 1.00 97.50 76 GLN A CA 1
ATOM 596 C C . GLN A 1 76 ? -9.568 -8.632 -1.322 1.00 97.50 76 GLN A C 1
ATOM 598 O O . GLN A 1 76 ? -10.412 -7.761 -1.524 1.00 97.50 76 GLN A O 1
ATOM 603 N N . ALA A 1 77 ? -9.481 -9.735 -2.074 1.00 97.62 77 ALA A N 1
ATOM 604 C CA . ALA A 1 77 ? -10.359 -9.996 -3.213 1.00 97.62 77 ALA A CA 1
ATOM 605 C C . ALA A 1 77 ? -11.834 -10.127 -2.800 1.00 97.62 77 ALA A C 1
ATOM 607 O O . ALA A 1 77 ? -12.720 -9.660 -3.511 1.00 97.62 77 ALA A O 1
ATOM 608 N N . ARG A 1 78 ? -12.102 -10.754 -1.647 1.00 96.62 78 ARG A N 1
ATOM 609 C CA . ARG A 1 78 ? -13.461 -10.959 -1.131 1.00 96.62 78 ARG A CA 1
ATOM 610 C C . ARG A 1 78 ? -14.045 -9.706 -0.480 1.00 96.62 78 ARG A C 1
ATOM 612 O O . ARG A 1 78 ? -15.236 -9.459 -0.629 1.00 96.62 78 ARG A O 1
ATOM 619 N N . THR A 1 79 ? -13.235 -8.948 0.254 1.00 95.69 79 THR A N 1
ATOM 620 C CA . THR A 1 79 ? -13.695 -7.813 1.074 1.00 95.69 79 THR A CA 1
ATOM 621 C C . THR A 1 79 ? -13.571 -6.463 0.372 1.00 95.69 79 THR A C 1
ATOM 623 O O . THR A 1 79 ? -14.088 -5.461 0.870 1.00 95.69 79 THR A O 1
ATOM 626 N N . GLY A 1 80 ? -12.848 -6.408 -0.751 1.00 95.25 80 GLY A N 1
ATOM 627 C CA . GLY A 1 80 ? -12.475 -5.160 -1.413 1.00 95.25 80 GLY A CA 1
ATOM 628 C C . GLY A 1 80 ? -11.463 -4.329 -0.618 1.00 95.25 80 GLY A C 1
ATOM 629 O O . GLY A 1 80 ? -11.375 -3.122 -0.835 1.00 95.25 80 GLY A O 1
ATOM 630 N N . THR A 1 81 ? -10.730 -4.936 0.325 1.00 97.38 81 THR A N 1
ATOM 631 C CA . THR A 1 81 ? -9.736 -4.228 1.145 1.00 97.38 81 THR A CA 1
ATOM 632 C C . THR A 1 81 ? -8.572 -3.728 0.295 1.00 97.38 81 THR A C 1
ATOM 634 O O . THR A 1 81 ? -7.924 -4.502 -0.416 1.00 97.38 81 THR A O 1
ATOM 637 N N . LEU A 1 82 ? -8.260 -2.441 0.433 1.00 97.38 82 LEU A N 1
ATOM 638 C CA . LEU A 1 82 ? -7.139 -1.791 -0.241 1.00 97.38 82 LEU A CA 1
ATOM 639 C C . LEU A 1 82 ? -6.030 -1.475 0.760 1.00 97.38 82 LEU A C 1
ATOM 641 O O . LEU A 1 82 ? -6.313 -1.016 1.863 1.00 97.38 82 LEU A O 1
ATOM 645 N N . ILE A 1 83 ? -4.774 -1.669 0.367 1.00 97.06 83 ILE A N 1
ATOM 646 C CA . ILE A 1 83 ? -3.633 -1.085 1.086 1.00 97.06 83 ILE A CA 1
ATOM 647 C C . ILE A 1 83 ? -3.334 0.266 0.449 1.00 97.06 83 ILE A C 1
ATOM 649 O O . ILE A 1 83 ? -3.268 0.335 -0.774 1.00 97.06 83 ILE A O 1
ATOM 653 N N . ALA A 1 84 ? -3.152 1.326 1.231 1.00 93.56 84 ALA A N 1
ATOM 654 C CA . ALA A 1 84 ? -2.877 2.660 0.693 1.00 93.56 84 ALA A CA 1
ATOM 655 C C . ALA A 1 84 ? -1.829 3.416 1.527 1.00 93.56 84 ALA A C 1
ATOM 657 O O . ALA A 1 84 ? -1.122 2.829 2.347 1.00 93.56 84 ALA A O 1
ATOM 658 N N . GLY A 1 85 ? -1.692 4.720 1.280 1.00 88.12 85 GLY A N 1
ATOM 659 C CA . GLY A 1 85 ? -0.801 5.590 2.045 1.00 88.12 85 GLY A CA 1
ATOM 660 C C . GLY A 1 85 ? 0.675 5.351 1.729 1.00 88.12 85 GLY A C 1
ATOM 661 O O . GLY A 1 85 ? 1.040 4.985 0.606 1.00 88.12 85 GLY A O 1
ATOM 662 N N . SER A 1 86 ? 1.546 5.557 2.723 1.00 89.75 86 SER A N 1
ATOM 663 C CA . SER A 1 86 ? 2.998 5.431 2.528 1.00 89.75 86 SER A CA 1
ATOM 664 C C . SER A 1 86 ? 3.441 4.011 2.170 1.00 89.75 86 SER A C 1
ATOM 666 O O . SER A 1 86 ? 4.464 3.848 1.513 1.00 89.75 86 SER A O 1
ATOM 668 N N . ASN A 1 87 ? 2.673 2.987 2.550 1.00 93.38 87 ASN A N 1
ATOM 669 C CA . ASN A 1 87 ? 3.000 1.599 2.230 1.00 93.38 87 ASN A CA 1
ATOM 670 C C . ASN A 1 87 ? 2.821 1.294 0.730 1.00 93.38 87 ASN A C 1
ATOM 672 O O . ASN A 1 87 ? 3.695 0.690 0.108 1.00 93.38 87 ASN A O 1
ATOM 676 N N . ALA A 1 88 ? 1.727 1.775 0.129 1.00 94.88 88 ALA A N 1
ATOM 677 C CA . ALA A 1 88 ? 1.497 1.650 -1.310 1.00 94.88 88 ALA A CA 1
ATOM 678 C C . ALA A 1 88 ? 2.456 2.524 -2.133 1.00 94.88 88 ALA A C 1
ATOM 680 O O . ALA A 1 88 ? 2.919 2.094 -3.189 1.00 94.88 88 ALA A O 1
ATOM 681 N N . LEU A 1 89 ? 2.780 3.724 -1.634 1.00 94.00 89 LEU A N 1
ATOM 682 C CA . LEU A 1 89 ? 3.808 4.581 -2.227 1.00 94.00 89 LEU A CA 1
ATOM 683 C C . LEU A 1 89 ? 5.151 3.844 -2.304 1.00 94.00 89 LEU A C 1
ATOM 685 O O . LEU A 1 89 ? 5.710 3.725 -3.387 1.00 94.00 89 LEU A O 1
ATOM 689 N N . GLN A 1 90 ? 5.609 3.283 -1.183 1.00 93.44 90 GLN A N 1
ATOM 690 C CA . GLN A 1 90 ? 6.870 2.544 -1.087 1.00 93.44 90 GLN A CA 1
ATOM 691 C C . GLN A 1 90 ? 6.947 1.380 -2.086 1.00 93.44 90 GLN A C 1
ATOM 693 O O . GLN A 1 90 ? 7.950 1.212 -2.776 1.00 93.44 90 GLN A O 1
ATOM 698 N N . PHE A 1 91 ? 5.863 0.607 -2.209 1.00 94.75 91 PHE A N 1
ATOM 699 C CA . PHE A 1 91 ? 5.791 -0.509 -3.153 1.00 94.75 91 PHE A CA 1
ATOM 700 C C . PHE A 1 91 ? 5.984 -0.068 -4.612 1.00 94.75 91 PHE A C 1
ATOM 702 O O . PHE A 1 91 ? 6.700 -0.721 -5.369 1.00 94.75 91 PHE A O 1
ATOM 709 N N . LEU A 1 92 ? 5.338 1.030 -5.017 1.00 94.56 92 LEU A N 1
ATOM 710 C CA . LEU A 1 92 ? 5.395 1.531 -6.394 1.00 94.56 92 LEU A CA 1
ATOM 711 C C . LEU A 1 92 ? 6.692 2.288 -6.697 1.00 94.56 92 LEU A C 1
ATOM 713 O O . LEU A 1 92 ? 7.209 2.192 -7.810 1.00 94.56 92 LEU A O 1
ATOM 717 N N . ASP A 1 93 ? 7.220 3.004 -5.708 1.00 92.44 93 ASP A N 1
ATOM 718 C CA . ASP A 1 93 ? 8.467 3.760 -5.818 1.00 92.44 93 ASP A CA 1
ATOM 719 C C . ASP A 1 93 ? 9.706 2.850 -5.779 1.00 92.44 93 ASP A C 1
ATOM 721 O O . ASP A 1 93 ? 10.765 3.202 -6.290 1.00 92.44 93 ASP A O 1
ATOM 725 N N . ARG A 1 94 ? 9.561 1.629 -5.238 1.00 92.12 94 ARG A N 1
ATOM 726 C CA . ARG A 1 94 ? 10.658 0.673 -4.984 1.00 92.12 94 ARG A CA 1
ATOM 727 C C . ARG A 1 94 ? 11.705 1.226 -4.018 1.00 92.12 94 ARG A C 1
ATOM 729 O O . ARG A 1 94 ? 12.876 0.850 -4.069 1.00 92.12 94 ARG A O 1
ATOM 736 N N . THR A 1 95 ? 11.272 2.106 -3.131 1.00 88.50 95 THR A N 1
ATOM 737 C CA . THR A 1 95 ? 12.083 2.654 -2.050 1.00 88.50 95 THR A CA 1
ATOM 738 C C . THR A 1 95 ? 11.800 1.913 -0.753 1.00 88.50 95 THR A C 1
ATOM 740 O O . THR A 1 95 ? 10.922 1.058 -0.687 1.00 88.50 95 THR A O 1
ATOM 743 N N . PHE A 1 96 ? 12.589 2.190 0.279 1.00 85.44 96 PHE A N 1
ATOM 744 C CA . PHE A 1 96 ? 12.336 1.702 1.626 1.00 85.44 96 PHE A CA 1
ATOM 745 C C . PHE A 1 96 ? 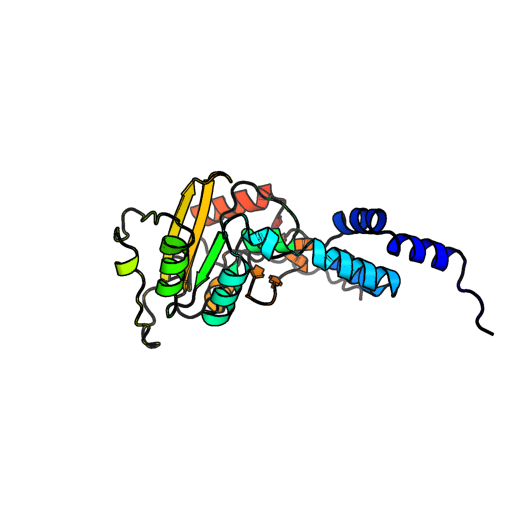12.300 2.901 2.560 1.00 85.44 96 PHE A C 1
ATOM 747 O O . PHE A 1 96 ? 13.233 3.705 2.577 1.00 85.44 96 PHE A O 1
ATOM 754 N N . TYR A 1 97 ? 11.215 3.015 3.317 1.00 81.75 97 TYR A N 1
ATOM 755 C CA . TYR A 1 97 ? 11.064 4.033 4.343 1.00 81.75 97 TYR A CA 1
ATOM 756 C C . TYR A 1 97 ? 10.936 3.325 5.688 1.00 81.75 97 TYR A C 1
ATOM 758 O O . TYR A 1 97 ? 10.018 2.516 5.883 1.00 81.75 97 TYR A O 1
ATOM 766 N N . ASP A 1 98 ? 11.861 3.635 6.596 1.00 75.19 98 ASP A N 1
ATOM 767 C CA . ASP A 1 98 ? 11.858 3.111 7.959 1.00 75.19 98 ASP A CA 1
ATOM 768 C C . ASP A 1 98 ? 10.522 3.399 8.662 1.00 75.19 98 ASP A C 1
ATOM 770 O O . ASP A 1 98 ? 9.862 4.408 8.397 1.00 75.19 98 ASP A O 1
ATOM 774 N N . GLU A 1 99 ? 10.129 2.496 9.565 1.00 70.75 99 GLU A N 1
ATOM 775 C CA . GLU A 1 99 ? 8.969 2.663 10.458 1.00 70.75 99 GLU A CA 1
ATOM 776 C C . GLU A 1 99 ? 7.642 2.954 9.729 1.00 70.75 99 GLU A C 1
ATOM 778 O O . GLU A 1 99 ? 6.788 3.703 10.205 1.00 70.75 99 GLU A O 1
ATOM 783 N N . THR A 1 100 ? 7.447 2.368 8.545 1.00 78.62 100 THR A N 1
ATOM 784 C CA . THR A 1 100 ? 6.189 2.527 7.813 1.00 78.62 100 THR A CA 1
ATOM 785 C C . THR A 1 100 ? 5.111 1.577 8.315 1.00 78.62 100 THR A C 1
ATOM 787 O O . THR A 1 100 ? 5.250 0.359 8.265 1.00 78.62 100 THR A O 1
ATOM 790 N N . ASP A 1 101 ? 3.991 2.154 8.741 1.00 90.38 101 ASP A N 1
ATOM 791 C CA . ASP A 1 101 ? 2.763 1.418 9.026 1.00 90.38 101 ASP A CA 1
ATOM 792 C C . ASP A 1 101 ? 2.174 0.821 7.733 1.00 90.38 101 ASP A C 1
ATOM 794 O O . ASP A 1 101 ? 2.396 1.334 6.627 1.00 90.38 101 ASP A O 1
ATOM 798 N N . MET A 1 102 ? 1.384 -0.248 7.864 1.00 94.38 102 MET A N 1
ATOM 799 C CA . MET A 1 102 ? 0.530 -0.736 6.779 1.00 94.38 102 MET A CA 1
ATOM 800 C C . MET A 1 102 ? -0.921 -0.308 7.010 1.00 94.38 102 MET A C 1
ATOM 802 O O . MET A 1 102 ? -1.598 -0.812 7.908 1.00 94.38 102 MET A O 1
ATOM 806 N N . ASP A 1 103 ? -1.402 0.591 6.155 1.00 94.62 103 ASP A N 1
ATOM 807 C CA . ASP A 1 103 ? -2.758 1.131 6.217 1.00 94.62 103 ASP A CA 1
ATOM 808 C C . ASP A 1 103 ? -3.705 0.319 5.328 1.00 94.62 103 ASP A C 1
ATOM 810 O O . ASP A 1 103 ? -3.588 0.327 4.099 1.00 94.62 103 ASP A O 1
ATOM 814 N N . MET A 1 104 ? -4.668 -0.365 5.945 1.00 97.06 104 MET A N 1
ATOM 815 C CA . MET A 1 104 ? -5.715 -1.132 5.274 1.00 97.06 104 MET A CA 1
ATOM 816 C C . MET A 1 104 ? -7.040 -0.371 5.292 1.00 97.06 104 MET A C 1
ATOM 818 O O . MET A 1 104 ? -7.652 -0.198 6.342 1.00 97.06 104 MET A O 1
ATOM 822 N N . TYR A 1 105 ? -7.537 0.012 4.123 1.00 96.44 105 TYR A N 1
ATOM 823 C CA . TYR A 1 105 ? -8.842 0.637 3.944 1.00 96.44 105 TYR A CA 1
ATOM 824 C C . TYR A 1 105 ? -9.883 -0.437 3.660 1.00 96.44 105 TYR A C 1
ATOM 826 O O . TYR A 1 105 ? -9.793 -1.167 2.668 1.00 96.44 105 TYR A O 1
ATOM 834 N N . VAL A 1 106 ? -10.868 -0.546 4.548 1.00 95.94 106 VAL A N 1
ATOM 835 C CA . VAL A 1 106 ? -11.818 -1.658 4.563 1.00 95.94 106 VAL A CA 1
ATOM 836 C C . VAL A 1 106 ? -13.241 -1.150 4.399 1.00 95.94 106 VAL A C 1
ATOM 838 O O . VAL A 1 106 ? -13.662 -0.188 5.045 1.00 95.94 106 VAL A O 1
ATOM 841 N N . HIS A 1 107 ? -13.999 -1.826 3.537 1.00 93.56 107 HIS A N 1
ATOM 842 C CA . HIS A 1 107 ? -15.426 -1.581 3.393 1.00 93.56 107 HIS A CA 1
ATOM 843 C C . HIS A 1 107 ? -16.138 -1.830 4.737 1.00 93.56 107 HIS A C 1
ATOM 845 O O . HIS A 1 107 ? -15.863 -2.841 5.388 1.00 93.56 107 HIS A O 1
ATOM 851 N N . PRO A 1 108 ? -17.083 -0.975 5.163 1.00 90.19 108 PRO A N 1
ATOM 852 C CA . PRO A 1 108 ? -17.691 -1.082 6.491 1.00 90.19 108 PRO A CA 1
ATOM 853 C C . PRO A 1 108 ? -18.412 -2.417 6.732 1.00 90.19 108 PRO A C 1
ATOM 855 O O . PRO A 1 108 ? -18.434 -2.914 7.853 1.00 90.19 108 PRO A O 1
ATOM 858 N N . GLY A 1 109 ? -18.928 -3.055 5.677 1.00 91.69 109 GLY A N 1
ATOM 859 C CA . GLY A 1 109 ? -19.499 -4.409 5.744 1.00 91.69 109 GLY A CA 1
ATOM 860 C C . GLY A 1 109 ? -18.515 -5.551 5.998 1.00 91.69 109 GLY A C 1
ATOM 861 O O . GLY A 1 109 ? -18.959 -6.652 6.297 1.00 91.69 109 GLY A O 1
ATOM 862 N N . HIS A 1 110 ? -17.208 -5.302 5.909 1.00 94.75 110 HIS A N 1
ATOM 863 C CA . HIS A 1 110 ? -16.158 -6.308 6.098 1.00 94.75 110 HIS A CA 1
ATOM 864 C C . HIS A 1 110 ? -15.137 -5.915 7.172 1.00 94.75 110 HIS A C 1
ATOM 866 O O . HIS A 1 110 ? -14.176 -6.645 7.406 1.00 94.75 110 HIS A O 1
ATOM 872 N N . ALA A 1 111 ? -15.325 -4.778 7.851 1.00 94.88 111 ALA A N 1
ATOM 873 C CA . ALA A 1 111 ? -14.376 -4.288 8.848 1.00 94.88 111 ALA A CA 1
ATOM 874 C C . ALA A 1 111 ? -14.156 -5.299 9.981 1.00 94.88 111 ALA A C 1
ATOM 876 O O . ALA A 1 111 ? -13.021 -5.515 10.399 1.00 94.88 111 ALA A O 1
ATOM 877 N N . ARG A 1 112 ? -15.224 -5.970 10.433 1.00 95.50 112 ARG A N 1
ATOM 878 C CA . ARG A 1 112 ? -15.122 -6.998 11.469 1.00 95.50 112 ARG A CA 1
ATOM 879 C C . ARG A 1 112 ? -14.358 -8.237 11.001 1.00 95.50 112 ARG A C 1
ATOM 881 O O . ARG A 1 112 ? -13.452 -8.670 11.698 1.00 95.50 112 ARG A O 1
ATOM 888 N N . GLU A 1 113 ? -14.643 -8.727 9.798 1.00 96.25 113 GLU A N 1
ATOM 889 C CA . GLU A 1 113 ? -13.938 -9.862 9.187 1.00 96.25 113 GLU A CA 1
ATOM 890 C C . GLU A 1 113 ? -12.427 -9.603 9.047 1.00 96.25 113 GLU A C 1
ATOM 892 O O . GLU A 1 113 ? -11.609 -10.467 9.362 1.00 96.25 113 GLU A O 1
ATOM 897 N N . VAL A 1 114 ? -12.043 -8.402 8.600 1.00 97.56 114 VAL A N 1
ATOM 898 C CA . VAL A 1 114 ? -10.628 -8.030 8.452 1.00 97.56 114 VAL A CA 1
ATOM 899 C C . VAL A 1 114 ? -9.952 -7.860 9.812 1.00 97.56 114 VAL A C 1
ATOM 901 O O . VAL A 1 114 ? -8.826 -8.321 9.985 1.00 97.56 114 VAL A O 1
ATOM 904 N N . MET A 1 115 ? -10.628 -7.253 10.792 1.00 97.69 115 MET A N 1
ATOM 905 C CA . MET A 1 115 ? -10.107 -7.149 12.159 1.00 97.69 115 MET A CA 1
ATOM 906 C C . MET A 1 115 ? -9.878 -8.526 12.790 1.00 97.69 115 MET A C 1
ATOM 908 O O . MET A 1 115 ? -8.802 -8.762 13.338 1.00 97.69 115 MET A O 1
ATOM 912 N N . ASP A 1 116 ? -10.844 -9.440 12.661 1.00 97.31 116 ASP A N 1
ATOM 913 C CA . ASP A 1 116 ? -10.723 -10.813 13.160 1.00 97.31 116 ASP A CA 1
ATOM 914 C C . ASP A 1 116 ? -9.537 -11.523 12.484 1.00 97.31 116 ASP A C 1
ATOM 916 O O . ASP A 1 116 ? -8.736 -12.159 13.165 1.00 97.31 116 ASP A O 1
ATOM 920 N N . TYR A 1 117 ? -9.330 -11.341 11.172 1.00 97.88 117 TYR A N 1
ATOM 921 C CA . TYR A 1 117 ? -8.149 -11.878 10.484 1.00 97.88 117 TYR A CA 1
ATOM 922 C C . TYR A 1 117 ? -6.835 -11.354 11.094 1.00 97.88 117 TYR A C 1
ATOM 924 O O . TYR A 1 117 ? -5.951 -12.141 11.432 1.00 97.88 117 TYR A O 1
ATOM 932 N N . VAL A 1 118 ? -6.684 -10.036 11.251 1.00 97.69 118 VAL A N 1
ATOM 933 C CA . VAL A 1 118 ? -5.419 -9.440 11.722 1.00 97.69 118 VAL A CA 1
ATOM 934 C C . VAL A 1 118 ? -5.145 -9.787 13.195 1.00 97.69 118 VAL A C 1
ATOM 936 O O . VAL A 1 118 ? -4.003 -10.061 13.567 1.00 97.69 118 VAL A O 1
ATOM 939 N N . VAL A 1 119 ? -6.178 -9.839 14.039 1.00 97.50 119 VAL A N 1
ATOM 940 C CA . VAL A 1 119 ? -6.028 -10.169 15.465 1.00 97.50 119 VAL A CA 1
ATOM 941 C C . VAL A 1 119 ? -5.876 -11.671 15.683 1.00 97.50 119 VAL A C 1
ATOM 943 O O . VAL A 1 119 ? -4.913 -12.113 16.304 1.00 97.50 119 VAL A O 1
ATOM 946 N N . GLU A 1 120 ? -6.820 -12.471 15.193 1.00 96.44 120 GLU A N 1
ATOM 947 C CA . GLU A 1 120 ? -6.927 -13.887 15.559 1.00 96.44 120 GLU A CA 1
ATOM 948 C C . GLU A 1 120 ? -5.968 -14.766 14.754 1.00 96.44 120 GLU A C 1
ATOM 950 O O . GLU A 1 120 ? -5.476 -15.769 15.271 1.00 96.44 120 GLU A O 1
ATOM 955 N N . ARG A 1 121 ? -5.675 -14.392 13.500 1.00 95.25 121 ARG A N 1
ATOM 956 C CA . ARG A 1 121 ? -4.787 -15.170 12.629 1.00 95.25 121 ARG A CA 1
ATOM 957 C C . ARG A 1 121 ? -3.356 -14.657 12.637 1.00 95.25 121 ARG A C 1
ATOM 959 O O . ARG A 1 121 ? -2.432 -15.449 12.792 1.00 95.25 121 ARG A O 1
ATOM 966 N N . GLU A 1 122 ? -3.169 -13.353 12.446 1.00 95.50 122 GLU A N 1
ATOM 967 C CA . GLU A 1 122 ? -1.824 -12.765 12.387 1.00 95.50 122 GLU A CA 1
ATOM 968 C C . GLU A 1 122 ? -1.259 -12.454 13.784 1.00 95.50 122 GLU A C 1
ATOM 970 O O . GLU A 1 122 ? -0.049 -12.258 13.926 1.00 95.50 122 GLU A O 1
ATOM 975 N N . GLY A 1 123 ? -2.098 -12.464 14.828 1.00 95.88 123 GLY A N 1
ATOM 976 C CA . GLY A 1 123 ? -1.673 -12.318 16.221 1.00 95.88 123 GLY A CA 1
ATOM 977 C C . GLY A 1 123 ? -1.319 -10.886 16.617 1.00 95.88 123 GLY A C 1
ATOM 978 O O . GLY A 1 123 ? -0.469 -10.691 17.485 1.00 95.88 123 GLY A O 1
ATOM 979 N N . TYR A 1 124 ? -1.905 -9.885 15.958 1.00 97.38 124 TYR A N 1
ATOM 980 C CA . TYR A 1 124 ? -1.739 -8.493 16.364 1.00 97.38 124 TYR A CA 1
ATOM 981 C C . TYR A 1 124 ? -2.626 -8.144 17.560 1.00 97.38 124 TYR A C 1
ATOM 983 O O . TYR A 1 124 ? -3.758 -8.613 17.689 1.00 97.38 124 TYR A O 1
ATOM 991 N N . GLU A 1 125 ? -2.144 -7.228 18.393 1.00 97.69 125 GLU A N 1
ATOM 992 C CA . GLU A 1 125 ? -2.903 -6.673 19.505 1.00 97.69 125 GLU A CA 1
ATOM 993 C C . GLU A 1 125 ? -3.559 -5.353 19.106 1.00 97.69 125 GLU A C 1
ATOM 995 O O . GLU A 1 125 ? -2.893 -4.419 18.658 1.00 97.69 125 GLU A O 1
ATOM 1000 N N . PHE A 1 126 ? -4.868 -5.244 19.320 1.00 97.94 126 PHE A N 1
ATOM 1001 C CA . PHE A 1 126 ? -5.580 -3.982 19.156 1.00 97.94 126 PHE A CA 1
ATOM 1002 C C . PHE A 1 126 ? -5.187 -2.987 20.260 1.00 97.94 126 PHE A C 1
ATOM 1004 O O . PHE A 1 126 ? -5.234 -3.313 21.448 1.00 97.94 126 PHE A O 1
ATOM 1011 N N . LYS A 1 127 ? -4.828 -1.761 19.865 1.00 97.19 127 LYS A N 1
ATOM 1012 C CA . LYS A 1 127 ? -4.441 -0.664 20.760 1.00 97.19 127 LYS A CA 1
ATOM 1013 C C . LYS A 1 127 ? -5.456 0.486 20.654 1.00 97.19 127 LYS A C 1
ATOM 1015 O O . LYS A 1 127 ? -5.280 1.390 19.833 1.00 97.19 127 LYS A O 1
ATOM 1020 N N . PRO A 1 128 ? -6.534 0.468 21.458 1.00 94.94 128 PRO A N 1
ATOM 1021 C CA . PRO A 1 128 ? -7.543 1.520 21.442 1.00 94.94 128 PRO A CA 1
ATOM 1022 C C . PRO A 1 128 ? -6.976 2.832 21.987 1.00 94.94 128 PRO A C 1
ATOM 1024 O O . PRO A 1 128 ? -6.274 2.856 23.000 1.00 94.94 128 PRO A O 1
ATOM 1027 N N . HIS A 1 129 ? -7.342 3.954 21.369 1.00 90.00 129 HIS A N 1
ATOM 1028 C CA . HIS A 1 129 ? -7.085 5.260 21.976 1.00 90.00 129 HIS A CA 1
ATOM 1029 C C . HIS A 1 129 ? -8.097 5.565 23.096 1.00 90.00 129 HIS A C 1
ATOM 1031 O O . HIS A 1 129 ? -9.126 4.909 23.236 1.00 90.00 129 HIS A O 1
ATOM 1037 N N . SER A 1 130 ? -7.867 6.634 23.865 1.00 88.81 130 SER A N 1
ATOM 1038 C CA . SER A 1 130 ? -8.616 6.967 25.097 1.00 88.81 130 SER A CA 1
ATOM 1039 C C . SER A 1 130 ? -10.140 7.133 24.973 1.00 88.81 130 SER A C 1
ATOM 1041 O O . SER A 1 130 ? -10.825 7.200 25.988 1.00 88.81 130 SER A O 1
ATOM 1043 N N . ARG A 1 131 ? -10.684 7.219 23.754 1.00 88.31 131 ARG A N 1
ATOM 1044 C CA . ARG A 1 131 ? -12.128 7.370 23.487 1.00 88.31 131 ARG A CA 1
ATOM 1045 C C . ARG A 1 131 ? -12.737 6.147 22.792 1.00 88.31 131 ARG A C 1
ATOM 1047 O O . ARG A 1 131 ? -13.928 6.162 22.501 1.00 88.31 131 ARG A O 1
ATOM 1054 N N . GLN A 1 132 ? -11.934 5.130 22.480 1.00 91.25 132 GLN A N 1
ATOM 1055 C CA . GLN A 1 132 ? -12.394 3.894 21.858 1.00 91.25 132 GLN A CA 1
ATOM 1056 C C . GLN A 1 132 ? -12.715 2.839 22.927 1.00 91.25 132 GLN A C 1
ATOM 1058 O O . GLN A 1 132 ? -12.012 2.753 23.937 1.00 91.25 132 GLN A O 1
ATOM 1063 N N . PRO A 1 133 ? -13.761 2.019 22.718 1.00 92.94 133 PRO A N 1
ATOM 1064 C CA . PRO A 1 133 ? -13.958 0.786 23.470 1.00 92.94 133 PRO A CA 1
ATOM 1065 C C . PRO A 1 133 ? -12.705 -0.096 23.460 1.00 92.94 133 PRO A C 1
ATOM 1067 O O . PRO A 1 133 ? -11.976 -0.129 22.473 1.00 92.94 133 PRO A O 1
ATOM 1070 N N . GLN A 1 134 ? -12.491 -0.846 24.545 1.00 94.44 134 GLN A N 1
ATOM 1071 C CA . GLN A 1 134 ? -11.326 -1.730 24.675 1.00 94.44 134 GLN A CA 1
ATOM 1072 C C . GLN A 1 134 ? -11.364 -2.920 23.712 1.00 94.44 134 GLN A C 1
ATOM 1074 O O . GLN A 1 134 ? -10.334 -3.358 23.214 1.00 94.44 134 GLN A O 1
ATOM 1079 N N . ASP A 1 135 ? -12.562 -3.429 23.436 1.00 94.88 135 ASP A N 1
ATOM 1080 C CA . ASP A 1 135 ? -12.773 -4.495 22.465 1.00 94.88 135 ASP A CA 1
ATOM 1081 C C . ASP A 1 135 ? -13.244 -3.894 21.138 1.00 94.88 135 ASP A C 1
ATOM 1083 O O . ASP A 1 135 ? -14.302 -3.253 21.075 1.00 94.88 135 ASP A O 1
ATOM 1087 N N . TYR A 1 136 ? -12.469 -4.122 20.074 1.00 94.88 136 TYR A N 1
ATOM 1088 C CA . TYR A 1 136 ? -12.771 -3.638 18.727 1.00 94.88 136 TYR A CA 1
ATOM 1089 C C . TYR A 1 136 ? -14.110 -4.163 18.201 1.00 94.88 136 TYR A C 1
ATOM 1091 O O . TYR A 1 136 ? -14.737 -3.510 17.368 1.00 94.88 136 TYR A O 1
ATOM 1099 N N . ARG A 1 137 ? -14.601 -5.293 18.722 1.00 94.44 137 ARG A N 1
ATOM 1100 C CA . ARG A 1 137 ? -15.906 -5.871 18.367 1.00 94.44 137 ARG A CA 1
ATOM 1101 C C . ARG A 1 137 ? -17.086 -4.971 18.741 1.00 94.44 137 ARG A C 1
ATOM 1103 O O . ARG A 1 137 ? -18.173 -5.132 18.198 1.00 94.44 137 ARG A O 1
ATOM 1110 N N . ASN A 1 138 ? -16.867 -4.000 19.631 1.00 92.19 138 ASN A N 1
ATOM 1111 C CA . ASN A 1 138 ? -17.840 -2.959 19.969 1.00 92.19 138 ASN A CA 1
ATOM 1112 C C . ASN A 1 138 ? -17.739 -1.716 19.062 1.00 92.19 138 ASN A C 1
ATOM 1114 O O . ASN A 1 138 ? -18.524 -0.781 19.215 1.00 92.19 138 ASN A O 1
ATOM 1118 N N . ILE A 1 139 ? -16.765 -1.683 18.148 1.00 90.94 139 ILE A N 1
ATOM 1119 C CA . ILE A 1 139 ? -16.514 -0.588 17.200 1.00 90.94 139 ILE A CA 1
ATOM 1120 C C . ILE A 1 139 ? -17.002 -0.995 15.807 1.00 90.94 139 ILE A C 1
ATOM 1122 O O . ILE A 1 139 ? -17.807 -0.285 15.197 1.00 90.94 139 ILE A O 1
ATOM 1126 N N . VAL A 1 140 ? -16.538 -2.154 15.329 1.00 90.44 140 VAL A N 1
ATOM 1127 C CA . VAL A 1 140 ? -16.858 -2.695 14.002 1.00 90.44 140 VAL A CA 1
ATOM 1128 C C . VAL A 1 140 ? -18.013 -3.696 14.088 1.00 90.44 140 VAL A C 1
ATOM 1130 O O . VAL A 1 140 ? -18.093 -4.498 15.015 1.00 90.44 140 VAL A O 1
ATOM 1133 N N . SER A 1 141 ? -18.932 -3.638 13.123 1.00 81.75 141 SER A N 1
ATOM 1134 C CA . SER A 1 141 ? -20.170 -4.431 13.113 1.00 81.75 141 SER A CA 1
ATOM 1135 C C . SER A 1 141 ? -20.166 -5.442 11.972 1.00 81.75 141 SER A C 1
ATOM 1137 O O . SER A 1 141 ? -19.878 -5.073 10.840 1.00 81.75 141 SER A O 1
ATOM 1139 N N . ASP A 1 142 ? -20.609 -6.673 12.244 1.00 79.62 142 ASP A N 1
ATOM 1140 C CA . ASP A 1 142 ? -20.902 -7.688 11.212 1.00 79.62 142 ASP A CA 1
ATOM 1141 C C . ASP A 1 142 ? -22.148 -7.352 10.381 1.00 79.62 142 ASP A C 1
ATOM 1143 O O . ASP A 1 142 ? -22.408 -7.921 9.324 1.00 79.62 142 ASP A O 1
ATOM 1147 N N . LYS A 1 143 ? -22.976 -6.440 10.894 1.00 72.31 143 LYS A N 1
ATOM 1148 C CA . LYS A 1 143 ? -24.240 -6.037 10.285 1.00 72.31 143 LYS A CA 1
ATOM 1149 C C . LYS A 1 143 ? -24.069 -4.648 9.698 1.00 72.31 143 LYS A C 1
ATOM 1151 O O . LYS A 1 143 ? -24.251 -3.648 10.400 1.00 72.31 143 LYS A O 1
ATOM 1156 N N . TRP A 1 144 ? -23.694 -4.598 8.426 1.00 72.62 144 TRP A N 1
ATOM 1157 C CA . TRP A 1 144 ? -23.745 -3.382 7.625 1.00 72.62 144 TRP A CA 1
ATOM 1158 C C . TRP A 1 144 ? -25.046 -3.358 6.829 1.00 72.62 144 TRP A C 1
ATOM 1160 O O . TRP A 1 144 ? -25.324 -4.260 6.047 1.00 72.62 144 TRP A O 1
ATOM 1170 N N . ASP A 1 145 ? -25.869 -2.340 7.069 1.00 70.31 145 ASP A N 1
ATOM 1171 C CA . ASP A 1 145 ? -27.221 -2.253 6.514 1.00 70.31 145 ASP A CA 1
ATOM 1172 C C . ASP A 1 145 ? -27.303 -1.414 5.226 1.00 70.31 145 ASP A C 1
ATOM 1174 O O . ASP A 1 145 ? -28.405 -1.179 4.750 1.00 70.31 145 ASP A O 1
ATOM 1178 N N . ASN A 1 146 ? -26.175 -0.953 4.656 1.00 66.38 146 ASN A N 1
ATOM 1179 C CA . ASN A 1 146 ? -26.089 -0.037 3.496 1.00 66.38 146 ASN A CA 1
ATOM 1180 C C . ASN A 1 146 ? -26.855 1.300 3.635 1.00 66.38 146 ASN A C 1
ATOM 1182 O O . ASN A 1 146 ? -26.824 2.115 2.718 1.00 66.38 146 ASN A O 1
ATOM 1186 N N . THR A 1 147 ? -27.539 1.555 4.753 1.00 58.56 147 THR A N 1
ATOM 1187 C CA . THR A 1 147 ? -28.475 2.688 4.890 1.00 58.56 147 THR A CA 1
ATOM 1188 C C . THR A 1 147 ? -27.943 3.812 5.763 1.00 58.56 147 THR A C 1
ATOM 1190 O O . THR A 1 147 ? -28.500 4.909 5.778 1.00 58.56 147 THR A O 1
ATOM 1193 N N . ARG A 1 148 ? -26.870 3.564 6.517 1.00 56.12 148 ARG A N 1
ATOM 1194 C CA . ARG A 1 148 ? -26.382 4.515 7.511 1.00 56.12 148 ARG A CA 1
ATOM 1195 C C . ARG A 1 148 ? -25.137 5.248 7.027 1.00 56.12 148 ARG A C 1
ATOM 1197 O O . ARG A 1 148 ? -24.021 4.809 7.289 1.00 56.12 148 ARG A O 1
ATOM 1204 N N . ILE A 1 149 ? -25.345 6.426 6.441 1.00 54.16 149 ILE A N 1
ATOM 1205 C CA . ILE A 1 149 ? -24.328 7.487 6.419 1.00 54.16 149 ILE A CA 1
ATOM 1206 C C . ILE A 1 149 ? -24.164 7.939 7.876 1.00 54.16 149 ILE A C 1
ATOM 1208 O O . ILE A 1 149 ? -25.003 8.663 8.413 1.00 54.16 149 ILE A O 1
ATOM 1212 N N . ARG A 1 150 ? -23.165 7.401 8.580 1.00 54.22 150 ARG A N 1
ATOM 1213 C CA . ARG A 1 150 ? -22.866 7.775 9.973 1.00 54.22 150 ARG A CA 1
ATOM 1214 C C . ARG A 1 150 ? -21.748 8.811 9.983 1.00 54.22 150 ARG A C 1
ATOM 1216 O O . ARG A 1 150 ? -20.932 8.801 9.075 1.00 54.22 150 ARG A O 1
ATOM 1223 N N . GLN A 1 151 ? -21.752 9.680 10.999 1.00 52.69 151 GLN A N 1
ATOM 1224 C CA . GLN A 1 151 ? -20.819 10.804 11.148 1.00 52.69 151 GLN A CA 1
ATOM 1225 C C . GLN A 1 151 ? -19.386 10.437 10.758 1.00 52.69 151 GLN A C 1
ATOM 1227 O O . GLN A 1 151 ? -18.829 9.470 11.280 1.00 52.69 151 GLN A O 1
ATOM 1232 N N . ASP A 1 152 ? -18.820 11.247 9.867 1.00 55.34 152 ASP A N 1
ATOM 1233 C CA . ASP A 1 152 ? -17.435 11.134 9.439 1.00 55.34 152 ASP A CA 1
ATOM 1234 C C . ASP A 1 152 ? -16.494 11.333 10.637 1.00 55.34 152 ASP A C 1
ATOM 1236 O O . ASP A 1 152 ? -16.711 12.182 11.512 1.00 55.34 152 ASP A O 1
ATOM 1240 N N . TYR A 1 153 ? -15.410 10.558 10.660 1.00 57.78 153 TYR A N 1
ATOM 1241 C CA . TYR A 1 153 ? -14.214 10.901 11.417 1.00 57.78 153 TYR A CA 1
ATOM 1242 C C . TYR A 1 153 ? -13.727 12.281 10.959 1.00 57.78 153 TYR A C 1
ATOM 1244 O O . TYR A 1 153 ? -14.188 12.832 9.960 1.00 57.78 153 TYR A O 1
ATOM 1252 N N . GLN A 1 154 ? -12.732 12.855 11.637 1.00 61.12 154 GLN A N 1
ATOM 1253 C CA . GLN A 1 154 ? -12.184 14.129 11.166 1.00 61.12 154 GLN A CA 1
ATOM 1254 C C . GLN A 1 154 ? -11.747 14.050 9.683 1.00 61.12 154 GLN A C 1
ATOM 1256 O O . GLN A 1 154 ? -11.752 15.068 8.989 1.00 61.12 154 GLN A O 1
ATOM 1261 N N . ILE A 1 155 ? -11.336 12.857 9.211 1.00 69.00 155 ILE A N 1
ATOM 1262 C CA . ILE A 1 155 ? -10.965 12.558 7.818 1.00 69.00 155 ILE A CA 1
ATOM 1263 C C . ILE A 1 155 ? -12.221 12.138 7.048 1.00 69.00 155 ILE A C 1
ATOM 1265 O O . ILE A 1 155 ? -12.888 11.178 7.429 1.00 69.00 155 ILE A O 1
ATOM 1269 N N . LYS A 1 156 ? -12.505 12.836 5.944 1.00 76.75 156 LYS A N 1
ATOM 1270 C CA . LYS A 1 156 ? -13.647 12.552 5.071 1.00 76.75 156 LYS A CA 1
ATOM 1271 C C . LYS A 1 156 ? -13.612 11.102 4.580 1.00 76.75 156 LYS A C 1
ATOM 1273 O O . LYS A 1 156 ? -12.579 10.627 4.114 1.00 76.75 156 LYS A O 1
ATOM 1278 N N . GLY A 1 157 ? -14.742 10.409 4.687 1.00 83.19 157 GLY A N 1
ATOM 1279 C CA . GLY A 1 157 ? -14.867 9.018 4.253 1.00 83.19 157 GLY A CA 1
ATOM 1280 C C . GLY A 1 157 ? -14.229 7.998 5.201 1.00 83.19 157 GLY A C 1
ATOM 1281 O O . GLY A 1 157 ? -14.321 6.802 4.933 1.00 83.19 157 GLY A O 1
ATOM 1282 N N . VAL A 1 158 ? -13.605 8.417 6.307 1.00 86.62 158 VAL A N 1
ATOM 1283 C CA . VAL A 1 158 ? -13.145 7.515 7.371 1.00 86.62 158 VAL A CA 1
ATOM 1284 C C . VAL A 1 158 ? -14.205 7.472 8.457 1.00 86.62 158 VAL A C 1
ATOM 1286 O O . VAL A 1 158 ? -14.690 8.509 8.898 1.00 86.62 158 VAL A O 1
ATOM 1289 N N . ARG A 1 159 ? -14.542 6.275 8.926 1.00 87.19 159 ARG A N 1
ATOM 1290 C CA . ARG A 1 159 ? -15.455 6.070 10.051 1.00 87.19 159 ARG A CA 1
ATOM 1291 C C . ARG A 1 159 ? -14.702 5.781 11.341 1.00 87.19 159 ARG A C 1
ATOM 1293 O O . ARG A 1 159 ? -15.022 6.342 12.387 1.00 87.19 159 ARG A O 1
ATOM 1300 N N . SER A 1 160 ? -13.705 4.908 11.276 1.00 90.00 160 SER A N 1
ATOM 1301 C CA . SER A 1 160 ? -12.874 4.570 12.423 1.00 90.00 160 SER A CA 1
ATOM 1302 C C . SER A 1 160 ? -11.464 4.192 11.980 1.00 90.00 160 SER A C 1
ATOM 1304 O O . SER A 1 160 ? -11.264 3.662 10.891 1.00 90.00 160 SER A O 1
ATOM 1306 N N . VAL A 1 161 ? -10.481 4.509 12.823 1.00 93.31 161 VAL A N 1
ATOM 1307 C CA . VAL A 1 161 ? -9.089 4.075 12.663 1.00 93.31 161 VAL A CA 1
ATOM 1308 C C . VAL A 1 161 ? -8.777 3.161 13.837 1.00 93.31 161 VAL A C 1
ATOM 1310 O O . VAL A 1 161 ? -8.860 3.588 14.993 1.00 93.31 161 VAL A O 1
ATOM 1313 N N . LEU A 1 162 ? -8.464 1.902 13.548 1.00 96.25 162 LEU A N 1
ATOM 1314 C CA . LEU A 1 162 ? -8.100 0.894 14.533 1.00 96.25 162 LEU A CA 1
ATOM 1315 C C . LEU A 1 162 ? -6.607 0.602 14.394 1.00 96.25 162 LEU A C 1
ATOM 1317 O O . LEU A 1 162 ? -6.168 0.100 13.362 1.00 96.25 162 LEU A O 1
ATOM 1321 N N . SER A 1 163 ? -5.827 0.935 15.420 1.00 97.31 163 SER A N 1
ATOM 1322 C CA . SER A 1 163 ? -4.387 0.663 15.444 1.00 97.31 163 SER A CA 1
ATOM 1323 C C . SER A 1 163 ? -4.127 -0.716 16.034 1.00 97.31 163 SER A C 1
ATOM 1325 O O . SER A 1 163 ? -4.645 -1.046 17.104 1.00 97.31 163 SER A O 1
ATOM 1327 N N . LEU A 1 164 ? -3.314 -1.507 15.344 1.00 97.56 164 LEU A N 1
ATOM 1328 C CA . LEU A 1 164 ? -2.902 -2.834 15.763 1.00 97.56 164 LEU A CA 1
ATOM 1329 C C . LEU A 1 164 ? -1.381 -2.928 15.763 1.00 97.56 164 LEU A C 1
ATOM 1331 O O . LEU A 1 164 ? -0.724 -2.490 14.819 1.00 97.56 164 LEU A O 1
ATOM 1335 N N . GLU A 1 165 ? -0.831 -3.529 16.808 1.00 96.56 165 GLU A N 1
ATOM 1336 C CA . GLU A 1 165 ? 0.611 -3.632 17.008 1.00 96.56 165 GLU A CA 1
ATOM 1337 C C . GLU A 1 165 ? 1.023 -5.076 17.260 1.00 96.56 165 GLU A C 1
ATOM 1339 O O . GLU A 1 165 ? 0.303 -5.850 17.895 1.00 96.56 165 GLU A O 1
ATOM 1344 N N . LYS A 1 166 ? 2.208 -5.431 16.772 1.00 94.69 166 LYS A N 1
ATOM 1345 C CA . LYS A 1 166 ? 2.827 -6.729 17.006 1.00 94.69 166 LYS A CA 1
ATOM 1346 C C . LYS A 1 166 ? 4.320 -6.544 17.222 1.00 94.69 166 LYS A C 1
ATOM 1348 O O . LYS A 1 166 ? 4.989 -5.839 16.471 1.00 94.69 166 LYS A O 1
ATOM 1353 N N . HIS A 1 167 ? 4.837 -7.210 18.249 1.00 90.38 167 HIS A N 1
ATOM 1354 C CA . HIS A 1 167 ? 6.269 -7.330 18.493 1.00 90.38 167 HIS A CA 1
ATOM 1355 C C . HIS A 1 167 ? 6.684 -8.755 18.141 1.00 90.38 167 HIS A C 1
ATOM 1357 O O . HIS A 1 167 ? 6.406 -9.696 18.884 1.00 90.38 167 HIS A O 1
ATOM 1363 N N . GLY A 1 168 ? 7.288 -8.917 16.966 1.00 77.12 168 GLY A N 1
ATOM 1364 C CA . GLY A 1 168 ? 7.707 -10.215 16.448 1.00 77.12 168 GLY A CA 1
ATOM 1365 C C . GLY A 1 168 ? 9.219 -10.335 16.297 1.00 77.12 168 GLY A C 1
ATOM 1366 O O . GLY A 1 168 ? 9.981 -9.419 16.601 1.00 77.12 168 GLY A O 1
ATOM 1367 N N . SER A 1 169 ? 9.655 -11.465 15.737 1.00 75.62 169 SER A N 1
ATOM 1368 C CA . SER A 1 169 ? 11.045 -11.674 15.301 1.00 75.62 169 SER A CA 1
ATOM 1369 C C . SER A 1 169 ? 11.511 -10.641 14.271 1.00 75.62 169 SER A C 1
ATOM 1371 O O . SER A 1 169 ? 12.702 -10.373 14.170 1.00 75.62 169 SER A O 1
ATOM 1373 N N . ASN A 1 170 ? 10.570 -10.056 13.527 1.00 73.38 170 ASN A N 1
ATOM 1374 C CA . ASN A 1 170 ? 10.818 -9.048 12.497 1.00 73.38 170 ASN A CA 1
ATOM 1375 C C . ASN A 1 170 ? 10.807 -7.613 13.061 1.00 73.38 170 ASN A C 1
ATOM 1377 O O . ASN A 1 170 ? 10.801 -6.658 12.292 1.00 73.38 170 ASN A O 1
ATOM 1381 N N . GLY A 1 171 ? 10.789 -7.457 14.390 1.00 85.94 171 GLY A N 1
ATOM 1382 C CA . GLY A 1 171 ? 10.723 -6.164 15.062 1.00 85.94 171 GLY A CA 1
ATOM 1383 C C . GLY A 1 171 ? 9.295 -5.700 15.350 1.00 85.94 171 GLY A C 1
ATOM 1384 O O . GLY A 1 171 ? 8.357 -6.501 15.423 1.00 85.94 171 GLY A O 1
ATOM 1385 N N . TYR A 1 172 ? 9.157 -4.394 15.578 1.00 91.12 172 TYR A N 1
ATOM 1386 C CA . TYR A 1 172 ? 7.868 -3.740 15.778 1.00 91.12 172 TYR A CA 1
ATOM 1387 C C . TYR A 1 172 ? 7.149 -3.586 14.439 1.00 91.12 172 TYR A C 1
ATOM 1389 O O . TYR A 1 172 ? 7.710 -3.066 13.477 1.00 91.12 172 TYR A O 1
ATOM 1397 N N . GLN A 1 173 ? 5.904 -4.045 14.393 1.00 92.56 173 GLN A N 1
ATOM 1398 C CA . GLN A 1 173 ? 5.047 -3.974 13.221 1.00 92.56 173 GLN A CA 1
ATOM 1399 C C . GLN A 1 173 ? 3.742 -3.301 13.620 1.00 92.56 173 GLN A C 1
ATOM 1401 O O . GLN A 1 173 ? 3.128 -3.668 14.627 1.00 92.56 173 GLN A O 1
ATOM 1406 N N . LYS A 1 174 ? 3.279 -2.374 12.787 1.00 95.25 174 LYS A N 1
ATOM 1407 C CA . LYS A 1 174 ? 2.021 -1.671 13.005 1.00 95.25 174 LYS A CA 1
ATOM 1408 C C . LYS A 1 174 ? 1.139 -1.729 11.766 1.00 95.25 174 LYS A C 1
ATOM 1410 O O . LYS A 1 174 ? 1.573 -1.453 10.649 1.00 95.25 174 LYS A O 1
ATOM 1415 N N . ILE A 1 175 ? -0.109 -2.123 11.991 1.00 96.88 175 ILE A N 1
ATOM 1416 C CA . ILE A 1 175 ? -1.174 -2.135 10.991 1.00 96.88 175 ILE A CA 1
ATOM 1417 C C . ILE A 1 175 ? -2.241 -1.158 11.464 1.00 96.88 175 ILE A C 1
ATOM 1419 O O . ILE A 1 175 ? -2.655 -1.196 12.624 1.00 96.88 175 ILE A O 1
ATOM 1423 N N . GLN A 1 176 ? -2.714 -0.301 10.568 1.00 96.38 176 GLN A N 1
ATOM 1424 C CA . GLN A 1 176 ? -3.928 0.466 10.805 1.00 96.38 176 GLN A CA 1
ATOM 1425 C C . GLN A 1 176 ? -5.039 -0.106 9.936 1.00 96.38 176 GLN A C 1
ATOM 1427 O O . GLN A 1 176 ? -4.904 -0.192 8.720 1.00 96.38 176 GLN A O 1
ATOM 1432 N N . VAL A 1 177 ? -6.146 -0.502 10.556 1.00 97.12 177 VAL A N 1
ATOM 1433 C CA . VAL A 1 177 ? -7.374 -0.852 9.841 1.00 97.12 177 VAL A CA 1
ATOM 1434 C C . VAL A 1 177 ? -8.286 0.365 9.875 1.00 97.12 177 VAL A C 1
ATOM 1436 O O . VAL A 1 177 ? -8.713 0.815 10.938 1.00 97.12 177 VAL A O 1
ATOM 1439 N N . ILE A 1 178 ? -8.560 0.920 8.702 1.00 94.81 178 ILE A N 1
ATOM 1440 C CA . ILE A 1 178 ? -9.395 2.095 8.502 1.00 94.81 178 ILE A CA 1
ATOM 1441 C C . ILE A 1 178 ? -10.748 1.629 7.966 1.00 94.81 178 ILE A C 1
ATOM 1443 O O . ILE A 1 178 ? -10.893 1.279 6.791 1.00 94.81 178 ILE A O 1
ATOM 1447 N N . GLU A 1 179 ? -11.758 1.627 8.833 1.00 93.69 179 GLU A N 1
ATO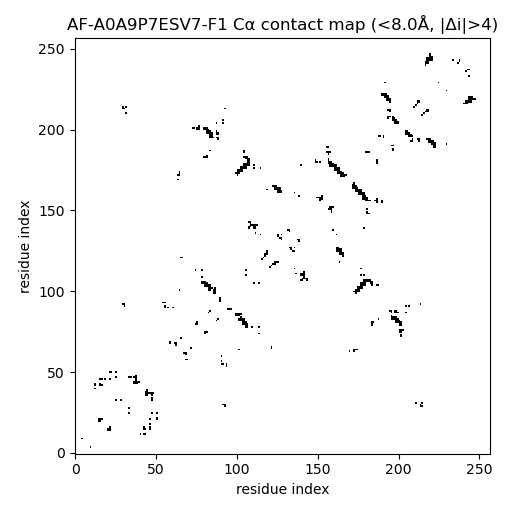M 1448 C CA . GLU A 1 179 ? -13.140 1.406 8.415 1.00 93.69 179 GLU A CA 1
ATOM 1449 C C . GLU A 1 179 ? -13.605 2.624 7.615 1.00 93.69 179 GLU A C 1
ATOM 1451 O O . GLU A 1 179 ? -13.612 3.758 8.108 1.00 93.69 179 GLU A O 1
ATOM 1456 N N . CYS A 1 180 ? -14.002 2.386 6.372 1.00 91.69 180 CYS A N 1
ATOM 1457 C CA . CYS A 1 180 ? -14.467 3.423 5.464 1.00 91.69 180 CYS A CA 1
ATOM 1458 C C . CYS A 1 180 ? -15.954 3.725 5.701 1.00 91.69 180 CYS A C 1
ATOM 1460 O O . CYS A 1 180 ? -16.719 2.856 6.116 1.00 91.69 180 CYS A O 1
ATOM 1462 N N . ALA A 1 181 ? -16.390 4.952 5.420 1.00 87.19 181 ALA A N 1
ATOM 1463 C CA . ALA A 1 181 ? -17.791 5.344 5.575 1.00 87.19 181 ALA A CA 1
ATOM 1464 C C . ALA A 1 181 ? -18.697 4.694 4.514 1.00 87.19 181 ALA A C 1
ATOM 1466 O O . ALA A 1 181 ? -19.823 4.306 4.823 1.00 87.19 181 ALA A O 1
ATOM 1467 N N . MET A 1 182 ? -18.197 4.559 3.280 1.00 84.50 182 MET A N 1
ATOM 1468 C CA . MET A 1 182 ? -18.918 3.936 2.164 1.00 84.50 182 MET A CA 1
ATOM 1469 C C . MET A 1 182 ? -18.061 2.911 1.427 1.00 84.50 182 MET A C 1
ATOM 1471 O O . MET A 1 182 ? -18.393 1.733 1.413 1.00 84.50 182 MET A O 1
ATOM 1475 N N . SER A 1 183 ? -16.950 3.336 0.823 1.00 87.81 183 SER A N 1
ATOM 1476 C CA . SER A 1 183 ? -16.054 2.437 0.093 1.00 87.81 183 SER A CA 1
ATOM 1477 C C . SER A 1 183 ? -14.592 2.822 0.315 1.00 87.81 183 SER A C 1
ATOM 1479 O O . SER A 1 183 ? -14.312 4.014 0.439 1.00 87.81 183 SER A O 1
ATOM 1481 N N . PRO A 1 184 ? -13.660 1.851 0.307 1.00 92.25 184 PRO A N 1
ATOM 1482 C CA . PRO A 1 184 ? -12.227 2.135 0.366 1.00 92.25 184 PRO A CA 1
ATOM 1483 C C . PRO A 1 184 ? -11.761 3.133 -0.691 1.00 92.25 184 PRO A C 1
ATOM 1485 O O . PRO A 1 184 ? -10.966 4.018 -0.387 1.00 92.25 184 PRO A O 1
ATOM 1488 N N . PHE A 1 185 ? -12.294 3.020 -1.913 1.00 89.25 185 PHE A N 1
ATOM 1489 C CA . PHE A 1 185 ? -11.920 3.901 -3.013 1.00 89.25 185 PHE A CA 1
ATOM 1490 C C . PHE A 1 185 ? -12.324 5.353 -2.761 1.00 89.25 185 PHE A C 1
ATOM 1492 O O . PHE A 1 185 ? -11.498 6.249 -2.900 1.00 89.25 185 PHE A O 1
ATOM 1499 N N . ASP A 1 186 ? -13.567 5.578 -2.326 1.00 86.25 186 ASP A N 1
ATOM 1500 C CA . ASP A 1 186 ? -14.046 6.913 -1.957 1.00 86.25 186 ASP A CA 1
ATOM 1501 C C . ASP A 1 186 ? -13.211 7.514 -0.819 1.00 86.25 186 ASP A C 1
ATOM 1503 O O . ASP A 1 186 ? -12.851 8.684 -0.863 1.00 86.25 186 ASP A O 1
ATOM 1507 N N . THR A 1 187 ? -12.808 6.724 0.175 1.00 85.62 187 THR A N 1
ATOM 1508 C CA . THR A 1 187 ? -11.996 7.243 1.279 1.00 85.62 187 THR A CA 1
ATOM 1509 C C . THR A 1 187 ? -10.621 7.730 0.817 1.00 85.62 187 THR A C 1
ATOM 1511 O O . THR A 1 187 ? -10.225 8.841 1.179 1.00 85.62 187 THR A O 1
ATOM 1514 N N . PHE A 1 188 ? -9.887 6.954 0.009 1.00 82.44 188 PHE A N 1
ATOM 1515 C CA . PHE A 1 188 ? -8.506 7.330 -0.306 1.00 82.44 188 PHE A CA 1
ATOM 1516 C C . PHE A 1 188 ? -8.378 8.446 -1.357 1.00 82.44 188 PHE A C 1
ATOM 1518 O O . PHE A 1 188 ? -7.423 9.220 -1.302 1.00 82.44 188 PHE A O 1
ATOM 1525 N N . ILE A 1 189 ? -9.341 8.615 -2.276 1.00 83.44 189 ILE A N 1
ATOM 1526 C CA . ILE A 1 189 ? -9.335 9.772 -3.201 1.00 83.44 189 ILE A CA 1
ATOM 1527 C C . ILE A 1 189 ? -9.507 11.111 -2.465 1.00 83.44 189 ILE A C 1
ATOM 1529 O O . ILE A 1 189 ? -9.212 12.169 -3.016 1.00 83.44 189 ILE A O 1
ATOM 1533 N N . ASN A 1 190 ? -9.960 11.071 -1.209 1.00 78.56 190 ASN A N 1
ATOM 1534 C CA . ASN A 1 190 ? -10.069 12.227 -0.327 1.00 78.56 190 ASN A CA 1
ATOM 1535 C C . ASN A 1 190 ? -8.834 12.386 0.600 1.00 78.56 190 ASN A C 1
ATOM 1537 O O . ASN A 1 190 ? -8.922 13.060 1.626 1.00 78.56 190 ASN A O 1
ATOM 1541 N N . PHE A 1 191 ? -7.680 11.790 0.270 1.00 79.31 191 PHE A N 1
ATOM 1542 C CA . PHE A 1 191 ? -6.427 12.008 1.008 1.00 79.31 191 PHE A CA 1
ATOM 1543 C C . PHE A 1 191 ? -5.949 13.464 0.979 1.00 79.31 191 PHE A C 1
ATOM 1545 O O . PHE A 1 191 ? -6.283 14.24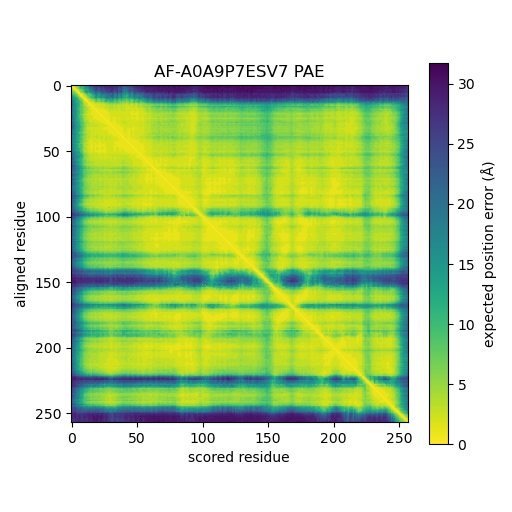2 0.089 1.00 79.31 191 PHE A O 1
ATOM 1552 N N . HIS A 1 192 ? -5.127 13.818 1.971 1.00 78.38 192 HIS A N 1
ATOM 1553 C CA . HIS A 1 192 ? -4.616 15.174 2.184 1.00 78.38 192 HIS A CA 1
ATOM 1554 C C . HIS A 1 192 ? -3.694 15.667 1.057 1.00 78.38 192 HIS A C 1
ATOM 1556 O O . HIS A 1 192 ? -3.639 16.872 0.807 1.00 78.38 192 HIS A O 1
ATOM 1562 N N . SER A 1 193 ? -2.985 14.764 0.371 1.00 86.56 193 SER A N 1
ATOM 1563 C CA . SER A 1 193 ? -2.069 15.120 -0.711 1.00 86.56 193 SER A CA 1
ATOM 1564 C C . SER A 1 193 ? -2.001 14.057 -1.808 1.00 86.56 193 SER A C 1
ATOM 1566 O O . SER A 1 193 ? -2.331 12.890 -1.591 1.00 86.56 193 SER A O 1
ATOM 1568 N N . THR A 1 194 ? -1.595 14.458 -3.013 1.00 90.69 194 THR A N 1
ATOM 1569 C CA . THR A 1 194 ? -1.616 13.581 -4.196 1.00 90.69 194 THR A CA 1
ATOM 1570 C C . THR A 1 194 ? -0.549 12.487 -4.175 1.00 90.69 194 THR A C 1
ATOM 1572 O O . THR A 1 194 ? -0.794 11.411 -4.717 1.00 90.69 194 THR A O 1
ATOM 1575 N N . CYS A 1 195 ? 0.604 12.707 -3.529 1.00 91.00 195 CYS A N 1
ATOM 1576 C CA . CYS A 1 195 ? 1.694 11.717 -3.485 1.00 91.00 195 CYS A CA 1
ATOM 1577 C C . CYS A 1 195 ? 1.344 10.437 -2.717 1.00 91.00 195 CYS A C 1
ATOM 1579 O O . CYS A 1 195 ? 2.002 9.419 -2.896 1.00 91.00 195 CYS A O 1
ATOM 1581 N N . VAL A 1 196 ? 0.303 10.460 -1.882 1.00 89.06 196 VAL A N 1
ATOM 1582 C CA . VAL A 1 196 ? -0.170 9.287 -1.131 1.00 89.06 196 VAL A CA 1
ATOM 1583 C C . VAL A 1 196 ? -1.402 8.635 -1.750 1.00 89.06 196 VAL A C 1
ATOM 1585 O O . VAL A 1 196 ? -1.886 7.634 -1.224 1.00 89.06 196 VAL A O 1
ATOM 1588 N N . MET A 1 197 ? -1.903 9.152 -2.877 1.00 93.00 197 MET A N 1
ATOM 1589 C CA . MET A 1 197 ? -3.041 8.585 -3.612 1.00 93.00 197 MET A CA 1
ATOM 1590 C C . MET A 1 197 ? -2.602 7.396 -4.480 1.00 93.00 197 MET A C 1
ATOM 1592 O O . MET A 1 197 ? -2.794 7.356 -5.699 1.00 93.00 197 MET A O 1
ATOM 1596 N N . ASN A 1 198 ? -1.991 6.428 -3.806 1.00 94.12 198 ASN A N 1
ATOM 1597 C CA . ASN A 1 198 ? -1.557 5.147 -4.329 1.00 94.12 198 ASN A CA 1
ATOM 1598 C C . ASN A 1 198 ? -2.251 4.047 -3.535 1.00 94.12 198 ASN A C 1
ATOM 1600 O O . ASN A 1 198 ? -2.431 4.180 -2.322 1.00 94.12 198 ASN A O 1
ATOM 1604 N N . PHE A 1 199 ? -2.607 2.953 -4.197 1.00 96.00 199 PHE A N 1
ATOM 1605 C CA . PHE A 1 199 ? -3.229 1.827 -3.518 1.00 96.00 199 PHE A CA 1
ATOM 1606 C C . PHE A 1 199 ? -2.889 0.489 -4.167 1.00 96.00 199 PHE A C 1
ATOM 1608 O O . PHE A 1 199 ? -2.609 0.406 -5.361 1.00 96.00 199 PHE A O 1
ATOM 1615 N N . ILE A 1 200 ? -2.941 -0.569 -3.367 1.00 97.38 200 ILE A N 1
ATOM 1616 C CA . ILE A 1 200 ? -2.730 -1.952 -3.774 1.00 97.38 200 ILE A CA 1
ATOM 1617 C C . ILE A 1 200 ? -4.022 -2.723 -3.502 1.00 97.38 200 ILE A C 1
ATOM 1619 O O . ILE A 1 200 ? -4.448 -2.878 -2.353 1.00 97.38 200 ILE A O 1
ATOM 1623 N N . ALA A 1 201 ? -4.642 -3.191 -4.580 1.00 96.50 201 ALA A N 1
ATOM 1624 C CA . ALA A 1 201 ? -5.746 -4.136 -4.571 1.00 96.50 201 ALA A CA 1
ATOM 1625 C C . ALA A 1 201 ? -5.216 -5.582 -4.620 1.00 96.50 201 ALA A C 1
ATOM 1627 O O . ALA A 1 201 ? -4.011 -5.832 -4.638 1.00 96.50 201 ALA A O 1
ATOM 1628 N N . PHE A 1 202 ? -6.121 -6.560 -4.645 1.00 96.00 202 PHE A N 1
ATOM 1629 C CA . PHE A 1 202 ? -5.745 -7.977 -4.636 1.00 96.00 202 PHE A CA 1
ATOM 1630 C C . PHE A 1 202 ? -4.958 -8.420 -5.890 1.00 96.00 202 PHE A C 1
ATOM 1632 O O . PHE A 1 202 ? -4.147 -9.356 -5.819 1.00 96.00 202 PHE A O 1
ATOM 1639 N N . ASP A 1 203 ? -5.192 -7.765 -7.029 1.00 94.94 203 ASP A N 1
ATOM 1640 C CA . ASP A 1 203 ? -4.679 -8.110 -8.359 1.00 94.94 203 ASP A CA 1
ATOM 1641 C C . ASP A 1 203 ? -3.739 -7.062 -8.971 1.00 94.94 203 ASP A C 1
ATOM 1643 O O . ASP A 1 203 ? -2.934 -7.413 -9.836 1.00 94.94 203 ASP A O 1
ATOM 1647 N N . ALA A 1 204 ? -3.799 -5.808 -8.523 1.00 95.62 204 ALA A N 1
ATOM 1648 C CA . ALA A 1 204 ? -3.010 -4.721 -9.089 1.00 95.62 204 ALA A CA 1
ATOM 1649 C C . ALA A 1 204 ? -2.681 -3.618 -8.074 1.00 95.62 204 ALA A C 1
ATOM 1651 O O . ALA A 1 204 ? -3.362 -3.434 -7.067 1.00 95.62 204 ALA A O 1
ATOM 1652 N N . ALA A 1 205 ? -1.632 -2.855 -8.381 1.00 96.19 205 ALA A N 1
ATOM 1653 C CA . ALA A 1 205 ? -1.270 -1.628 -7.685 1.00 96.19 205 ALA A CA 1
ATOM 1654 C C . ALA A 1 205 ? -1.460 -0.424 -8.615 1.00 96.19 205 ALA A C 1
ATOM 1656 O O . ALA A 1 205 ? -1.214 -0.511 -9.819 1.00 96.19 205 ALA A O 1
ATOM 1657 N N . TYR A 1 206 ? -1.896 0.694 -8.047 1.00 95.44 206 TYR A N 1
ATOM 1658 C CA . TYR A 1 206 ? -2.337 1.875 -8.771 1.00 95.44 206 TYR A CA 1
ATOM 1659 C C . TYR A 1 206 ? -1.746 3.137 -8.155 1.00 95.44 206 TYR A C 1
ATOM 1661 O O . TYR A 1 206 ? -1.651 3.263 -6.935 1.00 95.44 206 TYR A O 1
ATOM 1669 N N . SER A 1 207 ? -1.435 4.100 -9.015 1.00 94.81 207 SER A N 1
ATOM 1670 C CA . SER A 1 207 ? -1.114 5.474 -8.644 1.00 94.81 207 SER A CA 1
ATOM 1671 C C . SER A 1 207 ? -2.012 6.410 -9.433 1.00 94.81 207 SER A C 1
ATOM 1673 O O . SER A 1 207 ? -2.106 6.276 -10.656 1.00 94.81 207 SER A O 1
ATOM 1675 N N . LEU A 1 208 ? -2.681 7.344 -8.754 1.00 94.12 208 LEU A N 1
ATOM 1676 C CA . LEU A 1 208 ? -3.540 8.323 -9.427 1.00 94.12 208 LEU A CA 1
ATOM 1677 C C . LEU A 1 208 ? -2.743 9.476 -10.047 1.00 94.12 208 LEU A C 1
ATOM 1679 O O . LEU A 1 208 ? -3.178 10.064 -11.036 1.00 94.12 208 LEU A O 1
ATOM 1683 N N . TYR A 1 209 ? -1.560 9.765 -9.501 1.00 93.75 209 TYR A N 1
ATOM 1684 C CA . TYR A 1 209 ? -0.689 10.855 -9.942 1.00 93.75 209 TYR A CA 1
ATOM 1685 C C . TYR A 1 209 ? 0.750 10.364 -10.163 1.00 93.75 209 TYR A C 1
ATOM 1687 O O . TYR A 1 209 ? 1.676 10.903 -9.555 1.00 93.75 209 TYR A O 1
ATOM 1695 N N . PRO A 1 210 ? 0.979 9.357 -11.031 1.00 94.31 210 PRO A N 1
ATOM 1696 C CA . PRO A 1 210 ? 2.278 8.691 -11.137 1.00 94.31 210 PRO A CA 1
ATOM 1697 C C . PRO A 1 210 ? 3.385 9.628 -11.623 1.00 94.31 210 PRO A C 1
ATOM 1699 O O . PRO A 1 210 ? 4.521 9.522 -11.185 1.00 94.31 210 PRO A O 1
ATOM 1702 N N . ILE A 1 211 ? 3.045 10.574 -12.503 1.00 93.94 211 ILE A N 1
ATOM 1703 C CA . ILE A 1 211 ? 3.982 11.569 -13.032 1.00 93.94 211 ILE A CA 1
ATOM 1704 C C . ILE A 1 211 ? 4.467 12.495 -11.916 1.00 93.94 211 ILE A C 1
ATOM 1706 O O . ILE A 1 211 ? 5.656 12.536 -11.625 1.00 93.94 211 ILE A O 1
ATOM 1710 N N . ALA A 1 212 ? 3.529 13.176 -11.258 1.00 94.00 212 ALA A N 1
ATOM 1711 C CA . ALA A 1 212 ? 3.854 14.100 -10.182 1.00 94.00 212 ALA A CA 1
ATOM 1712 C C . ALA A 1 212 ? 4.586 13.389 -9.031 1.00 94.00 212 ALA A C 1
ATOM 1714 O O . ALA A 1 212 ? 5.537 13.932 -8.483 1.00 94.00 212 ALA A O 1
ATOM 1715 N N . THR A 1 213 ? 4.170 12.160 -8.704 1.00 94.19 213 THR A N 1
ATOM 1716 C CA . THR A 1 213 ? 4.687 11.410 -7.551 1.00 94.19 213 THR A CA 1
ATOM 1717 C C . THR A 1 213 ? 6.083 10.839 -7.794 1.00 94.19 213 THR A C 1
ATOM 1719 O O . THR A 1 213 ? 6.956 11.062 -6.967 1.00 94.19 213 THR A O 1
ATOM 1722 N N . PHE A 1 214 ? 6.303 10.115 -8.898 1.00 94.06 214 PHE A N 1
ATOM 1723 C CA . PHE A 1 214 ? 7.532 9.325 -9.094 1.00 94.06 214 PHE A CA 1
ATOM 1724 C C . PHE A 1 214 ? 8.551 9.964 -10.044 1.00 94.06 214 PHE A C 1
ATOM 1726 O O . PHE A 1 214 ? 9.688 9.507 -10.118 1.00 94.06 214 PHE A O 1
ATOM 1733 N N . GLU A 1 215 ? 8.154 10.991 -10.798 1.00 93.44 215 GLU A N 1
ATOM 1734 C CA . GLU A 1 215 ? 9.039 11.667 -11.757 1.00 93.44 215 GLU A CA 1
ATOM 1735 C C . GLU A 1 215 ? 9.400 13.061 -11.262 1.00 93.44 215 GLU A C 1
ATOM 1737 O O . GLU A 1 215 ? 10.572 13.410 -11.173 1.00 93.44 215 GLU A O 1
ATOM 1742 N N . ASP A 1 216 ? 8.380 13.838 -10.898 1.00 93.69 216 ASP A N 1
ATOM 1743 C CA . ASP A 1 216 ? 8.561 15.236 -10.511 1.00 93.69 216 ASP A CA 1
ATOM 1744 C C . ASP A 1 216 ? 8.765 15.402 -8.996 1.00 93.69 216 ASP A C 1
ATOM 1746 O O . ASP A 1 216 ? 9.068 16.503 -8.541 1.00 93.69 216 ASP A O 1
ATOM 1750 N N . TRP A 1 217 ? 8.571 14.329 -8.213 1.00 92.75 217 TRP A N 1
ATOM 1751 C CA . TRP A 1 217 ? 8.660 14.320 -6.747 1.00 92.75 217 TRP A CA 1
ATOM 1752 C C . TRP A 1 217 ? 7.884 15.479 -6.107 1.00 92.75 217 TRP A C 1
ATOM 1754 O O . TRP A 1 217 ? 8.346 16.134 -5.176 1.00 92.75 217 TRP A O 1
ATOM 1764 N N . CYS A 1 218 ? 6.682 15.757 -6.612 1.00 92.88 218 CYS A N 1
ATOM 1765 C CA . CYS A 1 218 ? 5.834 16.843 -6.139 1.00 92.88 218 CYS A CA 1
ATOM 1766 C C . CYS A 1 218 ? 4.467 16.343 -5.670 1.00 92.88 218 CYS A C 1
ATOM 1768 O O . CYS A 1 218 ? 3.955 15.302 -6.090 1.00 92.88 218 CYS A O 1
ATOM 1770 N N . THR A 1 219 ? 3.865 17.096 -4.755 1.00 91.19 219 THR A N 1
ATOM 1771 C CA . THR A 1 219 ? 2.570 16.751 -4.176 1.00 91.19 219 THR A CA 1
ATOM 1772 C C . THR A 1 219 ? 1.704 17.985 -4.000 1.00 91.19 219 THR A C 1
ATOM 1774 O O . THR A 1 219 ? 2.168 19.019 -3.520 1.00 91.19 219 THR A O 1
ATOM 1777 N N . LEU A 1 220 ? 0.444 17.889 -4.421 1.00 88.44 220 LEU A N 1
ATOM 1778 C CA . LEU A 1 220 ? -0.542 18.948 -4.260 1.00 88.44 220 LEU A CA 1
ATOM 1779 C C . LEU A 1 220 ? -1.367 18.675 -3.006 1.00 88.44 220 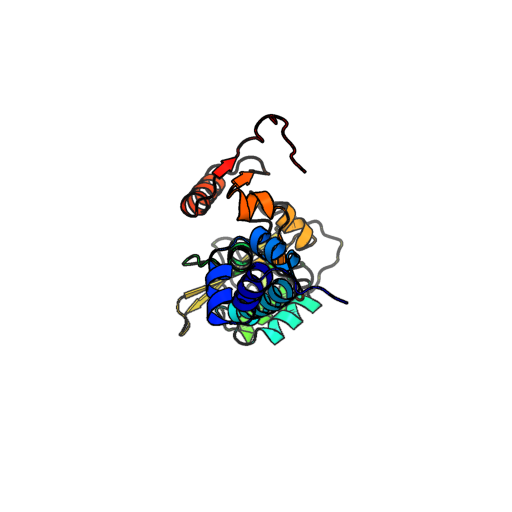LEU A C 1
ATOM 1781 O O . LEU A 1 220 ? -1.866 17.563 -2.821 1.00 88.44 220 LEU A O 1
ATOM 1785 N N . GLN A 1 221 ? -1.551 19.696 -2.175 1.00 83.88 221 GLN A N 1
ATOM 1786 C CA . GLN A 1 221 ? -2.498 19.641 -1.067 1.00 83.88 221 GLN A CA 1
ATOM 1787 C C . GLN A 1 221 ? -3.937 19.738 -1.592 1.00 83.88 221 GLN A C 1
ATOM 1789 O O . GLN A 1 221 ? -4.278 20.683 -2.300 1.00 83.88 221 GLN A O 1
ATOM 1794 N N . VAL A 1 222 ? -4.783 18.763 -1.248 1.00 78.12 222 VAL A N 1
ATOM 1795 C CA . VAL A 1 222 ? -6.137 18.635 -1.826 1.00 78.12 222 VAL A CA 1
ATOM 1796 C C . VAL A 1 222 ? -7.241 19.161 -0.892 1.00 78.12 222 VAL A C 1
ATOM 1798 O O . VAL A 1 222 ? -8.298 19.563 -1.374 1.00 78.12 222 VAL A O 1
ATOM 1801 N N . TRP A 1 223 ? -7.008 19.229 0.427 1.00 65.81 223 TRP A N 1
ATOM 1802 C CA . TRP A 1 223 ? -8.023 19.641 1.416 1.00 65.81 223 TRP A CA 1
ATOM 1803 C C . TRP A 1 223 ? -7.602 20.827 2.292 1.00 65.81 223 TRP A C 1
ATOM 1805 O O . TRP A 1 223 ? -6.415 21.053 2.534 1.00 65.81 223 TRP A O 1
ATOM 1815 N N . GLN A 1 224 ? -8.613 21.565 2.777 1.00 56.69 224 GLN A N 1
ATOM 1816 C CA . GLN A 1 224 ? -8.461 22.665 3.732 1.00 56.69 224 GLN A CA 1
ATOM 1817 C C . GLN A 1 224 ? -7.995 22.187 5.118 1.00 56.69 224 GLN A C 1
ATOM 1819 O O . GLN A 1 224 ? -8.359 21.114 5.596 1.00 56.69 224 GLN A O 1
ATOM 1824 N N . GLU A 1 225 ? -7.206 23.068 5.724 1.00 49.72 225 GLU A N 1
ATOM 1825 C CA . GLU A 1 225 ? -6.319 22.951 6.881 1.00 49.72 225 GLU A CA 1
ATOM 1826 C C . GLU A 1 225 ? -6.816 22.101 8.069 1.00 49.72 225 GLU A C 1
ATOM 1828 O O . GLU A 1 225 ? -7.740 22.466 8.802 1.00 49.72 225 GLU A O 1
ATOM 1833 N N . ARG A 1 226 ? -6.069 21.035 8.379 1.00 57.88 226 ARG A N 1
ATOM 1834 C CA . ARG A 1 226 ? -5.791 20.632 9.764 1.00 57.88 226 ARG A CA 1
ATOM 1835 C C . ARG A 1 226 ? -4.362 21.039 10.113 1.00 57.88 226 ARG A C 1
ATOM 1837 O O . ARG A 1 226 ? -3.454 20.216 9.979 1.00 57.88 226 ARG A O 1
ATOM 1844 N N . PRO A 1 227 ? -4.150 22.257 10.643 1.00 56.62 227 PRO A N 1
ATOM 1845 C CA . PRO A 1 227 ? -2.833 22.889 10.665 1.00 56.62 227 PRO A CA 1
ATOM 1846 C C . PRO A 1 227 ? -1.723 21.997 11.233 1.00 56.62 227 PRO A C 1
ATOM 1848 O O . PRO A 1 227 ? -0.666 21.868 10.635 1.00 56.62 227 PRO A O 1
ATOM 1851 N N . LEU A 1 228 ? -1.963 21.315 12.358 1.00 57.28 228 LEU A N 1
ATOM 1852 C CA . LEU A 1 228 ? -0.928 20.507 13.014 1.00 57.28 228 LEU A CA 1
ATOM 1853 C C . LEU A 1 228 ? -0.672 19.150 12.340 1.00 57.28 228 LEU A C 1
ATOM 1855 O O . LEU A 1 228 ? 0.477 18.721 12.252 1.00 57.28 228 LEU A O 1
ATOM 1859 N N . HIS A 1 229 ? -1.720 18.465 11.870 1.00 63.31 229 HIS A N 1
ATOM 1860 C CA . HIS A 1 229 ? -1.563 17.172 11.196 1.00 63.31 229 HIS A CA 1
ATOM 1861 C C . HIS A 1 229 ? -0.917 17.363 9.824 1.00 63.31 229 HIS A C 1
ATOM 1863 O O . HIS A 1 229 ? 0.044 16.666 9.498 1.00 63.31 229 HIS A O 1
ATOM 1869 N N . ASP A 1 230 ? -1.364 18.377 9.085 1.00 68.56 230 ASP A N 1
ATOM 1870 C CA . ASP A 1 230 ? -0.859 18.695 7.754 1.00 68.56 230 ASP A CA 1
ATOM 1871 C C . ASP A 1 230 ? 0.615 19.114 7.801 1.00 68.56 230 ASP A C 1
ATOM 1873 O O . ASP A 1 230 ? 1.385 18.707 6.938 1.00 68.56 230 ASP A O 1
ATOM 1877 N N . ILE A 1 231 ? 1.050 19.828 8.851 1.00 75.81 231 ILE A N 1
ATOM 1878 C CA . ILE A 1 231 ? 2.473 20.141 9.061 1.00 75.81 231 ILE A CA 1
ATOM 1879 C C . ILE A 1 231 ? 3.292 18.867 9.292 1.00 75.81 231 ILE A C 1
ATOM 1881 O O . ILE A 1 231 ? 4.337 18.703 8.670 1.00 75.81 231 ILE A O 1
ATOM 1885 N N . SER A 1 232 ? 2.844 17.953 10.162 1.00 80.56 232 SER A N 1
ATOM 1886 C CA . SER A 1 232 ? 3.595 16.712 10.435 1.00 80.56 232 SER A CA 1
ATOM 1887 C C . SER A 1 232 ? 3.760 15.847 9.183 1.00 80.56 232 SER A C 1
ATOM 1889 O O . SER A 1 232 ? 4.829 15.298 8.923 1.00 80.56 232 SER A O 1
ATOM 1891 N N . VAL A 1 233 ? 2.707 15.796 8.372 1.00 81.00 233 VAL A N 1
ATOM 1892 C CA . VAL A 1 233 ? 2.666 15.112 7.088 1.00 81.00 233 VAL A CA 1
ATOM 1893 C C . VAL A 1 233 ? 3.596 15.799 6.085 1.00 81.00 233 VAL A C 1
ATOM 1895 O O . VAL A 1 233 ? 4.425 15.129 5.474 1.00 81.00 233 VAL A O 1
ATOM 1898 N N . ALA A 1 234 ? 3.511 17.124 5.943 1.00 83.94 234 ALA A N 1
ATOM 1899 C CA . ALA A 1 234 ? 4.361 17.883 5.031 1.00 83.94 234 ALA A CA 1
ATOM 1900 C C . ALA A 1 234 ? 5.847 17.755 5.396 1.00 83.94 234 ALA A C 1
ATOM 1902 O O . ALA A 1 234 ? 6.679 17.579 4.510 1.00 83.94 234 ALA A O 1
ATOM 1903 N N . ILE A 1 235 ? 6.181 17.765 6.693 1.00 85.88 235 ILE A N 1
ATOM 1904 C CA . ILE A 1 235 ? 7.544 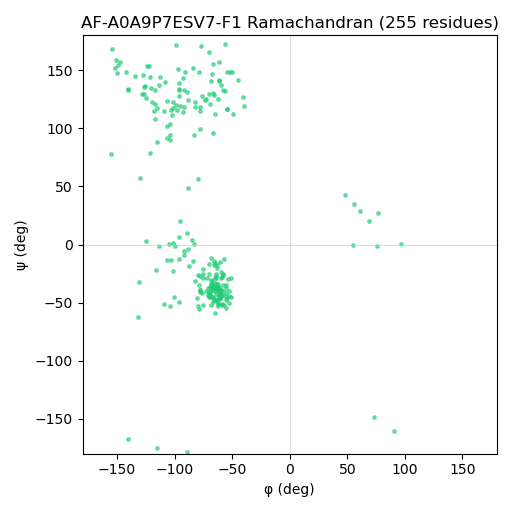17.508 7.176 1.00 85.88 235 ILE A CA 1
ATOM 1905 C C . ILE A 1 235 ? 7.980 16.088 6.803 1.00 85.88 235 ILE A C 1
ATOM 1907 O O . ILE A 1 235 ? 9.046 15.930 6.213 1.00 85.88 235 ILE A O 1
ATOM 1911 N N . LYS A 1 236 ? 7.159 15.071 7.100 1.00 88.25 236 LYS A N 1
ATOM 1912 C CA . LYS A 1 236 ? 7.465 13.662 6.807 1.00 88.25 236 LYS A CA 1
ATOM 1913 C C . LYS A 1 236 ? 7.789 13.447 5.326 1.00 88.25 236 LYS A C 1
ATOM 1915 O O . LYS A 1 236 ? 8.846 12.925 4.997 1.00 88.25 236 LYS A O 1
ATOM 1920 N N . TYR A 1 237 ? 6.900 13.859 4.426 1.00 89.12 237 TYR A N 1
ATOM 1921 C CA . TYR A 1 237 ? 7.105 13.650 2.989 1.00 89.12 237 TYR A CA 1
ATOM 1922 C C . TYR A 1 237 ? 8.147 14.614 2.401 1.00 89.12 237 TYR A C 1
ATOM 1924 O O . TYR A 1 237 ? 8.862 14.237 1.476 1.00 89.12 237 TYR A O 1
ATOM 1932 N N . GLY A 1 238 ? 8.305 15.816 2.963 1.00 89.00 238 GLY A N 1
ATOM 1933 C CA . GLY A 1 238 ? 9.389 16.731 2.600 1.00 89.00 238 GLY A CA 1
ATOM 1934 C C . GLY A 1 238 ? 10.775 16.164 2.923 1.00 89.00 238 GLY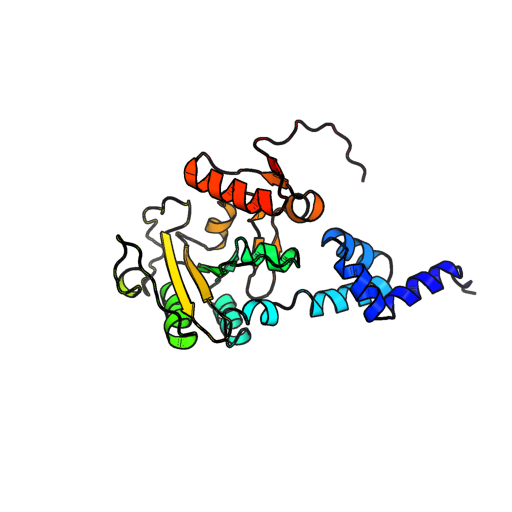 A C 1
ATOM 1935 O O . GLY A 1 238 ? 11.695 16.309 2.124 1.00 89.00 238 GL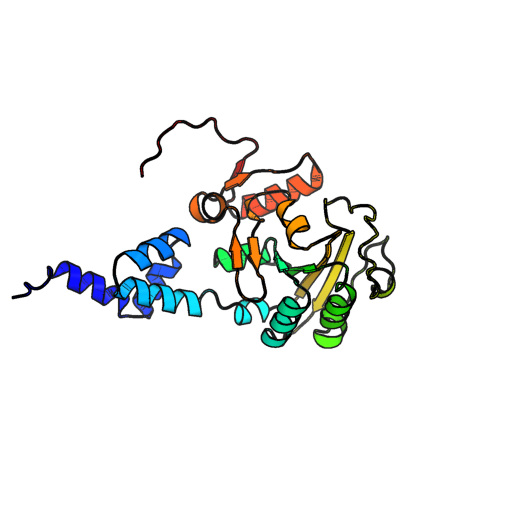Y A O 1
ATOM 1936 N N . GLN A 1 239 ? 10.922 15.439 4.040 1.00 90.19 239 GLN A N 1
ATOM 1937 C CA . GLN A 1 239 ? 12.150 14.698 4.367 1.00 90.19 239 GLN A CA 1
ATOM 1938 C C . GLN A 1 239 ? 12.450 13.575 3.366 1.00 90.19 239 GLN A C 1
ATOM 1940 O O . GLN A 1 239 ? 13.613 13.234 3.167 1.00 90.19 239 GLN A O 1
ATOM 1945 N N . TRP A 1 240 ? 11.424 13.026 2.714 1.00 89.62 240 TRP A N 1
ATOM 1946 C CA . TRP A 1 240 ? 11.564 12.035 1.642 1.00 89.62 240 TRP A CA 1
ATOM 1947 C C . TRP A 1 240 ? 11.788 12.662 0.258 1.00 89.62 240 TRP A C 1
ATOM 1949 O O . TRP A 1 240 ? 11.862 11.937 -0.728 1.00 89.62 240 TRP A O 1
ATOM 1959 N N . GLY A 1 241 ? 11.915 13.992 0.177 1.00 91.25 241 GLY A N 1
ATOM 1960 C CA . GLY A 1 241 ? 12.224 14.719 -1.055 1.00 91.25 241 GLY A CA 1
ATOM 1961 C C . GLY A 1 241 ? 11.013 15.288 -1.794 1.00 91.25 241 GLY A C 1
ATOM 1962 O O . GLY A 1 241 ? 11.200 15.932 -2.823 1.00 91.25 241 GLY A O 1
ATOM 1963 N N . PHE A 1 242 ? 9.787 15.112 -1.284 1.00 91.75 242 PHE A N 1
ATOM 1964 C CA . PHE A 1 242 ? 8.604 15.649 -1.955 1.00 91.75 242 PHE A CA 1
ATOM 1965 C C . PHE A 1 242 ? 8.509 17.173 -1.831 1.00 91.75 242 PHE A C 1
ATOM 1967 O O . PHE A 1 242 ? 8.437 17.727 -0.731 1.00 91.75 242 PHE A O 1
ATOM 1974 N N . GLN A 1 243 ? 8.397 17.856 -2.968 1.00 91.12 243 GLN A N 1
ATOM 1975 C CA . GLN A 1 243 ? 8.064 19.272 -3.021 1.00 91.12 243 GLN A CA 1
ATOM 1976 C C . GLN A 1 243 ? 6.560 19.477 -2.796 1.00 91.12 243 GLN A C 1
ATOM 1978 O O . GLN A 1 243 ? 5.724 19.033 -3.588 1.00 91.12 243 GLN A O 1
ATOM 1983 N N . TRP A 1 244 ? 6.213 20.194 -1.726 1.00 86.75 244 TRP A N 1
ATOM 1984 C CA . TRP A 1 244 ? 4.827 20.519 -1.395 1.00 86.75 244 TRP A CA 1
ATOM 1985 C C . TRP A 1 244 ? 4.345 21.737 -2.188 1.00 86.75 244 TRP A C 1
ATOM 1987 O O . TRP A 1 244 ? 4.888 22.836 -2.054 1.00 86.75 244 TRP A O 1
ATOM 1997 N N . LEU A 1 245 ? 3.319 21.549 -3.014 1.00 84.38 245 LEU A N 1
ATOM 1998 C CA . LEU A 1 245 ? 2.712 22.599 -3.821 1.00 84.38 245 LEU A CA 1
ATOM 1999 C C . LEU A 1 245 ? 1.414 23.066 -3.155 1.00 84.38 245 LEU A C 1
ATOM 2001 O O . LEU A 1 245 ? 0.496 22.279 -2.925 1.00 84.38 245 LEU A O 1
ATOM 2005 N N . SER A 1 246 ? 1.334 24.364 -2.857 1.00 72.69 246 SER A N 1
ATOM 2006 C CA . SER A 1 246 ? 0.121 25.016 -2.339 1.00 72.69 246 SER A CA 1
ATOM 2007 C C . SER A 1 246 ? -0.819 25.497 -3.449 1.00 72.69 246 SER A C 1
ATOM 2009 O O . SER A 1 246 ? -2.002 25.725 -3.211 1.00 72.69 246 SER A O 1
ATOM 2011 N N . ALA A 1 247 ? -0.301 25.636 -4.669 1.00 70.31 247 ALA A N 1
ATOM 2012 C CA . ALA A 1 247 ? -1.052 25.934 -5.877 1.00 70.31 247 ALA A CA 1
ATOM 2013 C C . ALA A 1 247 ? -0.313 25.351 -7.084 1.00 70.31 247 ALA A C 1
ATOM 2015 O O . ALA A 1 247 ? 0.915 25.231 -7.074 1.00 70.31 247 ALA A O 1
ATOM 2016 N N . LEU A 1 248 ? -1.055 25.014 -8.140 1.00 68.44 248 LEU A N 1
ATOM 2017 C CA . LEU A 1 248 ? -0.435 24.670 -9.414 1.00 68.44 248 LEU A CA 1
ATOM 2018 C C . LEU A 1 248 ? 0.241 25.928 -9.983 1.00 68.44 248 LEU A C 1
ATOM 2020 O O . LEU A 1 248 ? -0.404 26.982 -10.032 1.00 68.44 248 LEU A O 1
ATOM 2024 N N . PRO A 1 249 ? 1.513 25.855 -10.413 1.00 61.59 249 PRO A N 1
ATOM 2025 C CA . PRO A 1 249 ? 2.136 26.972 -11.104 1.00 61.59 249 PRO A CA 1
ATOM 2026 C C . PRO A 1 249 ? 1.302 27.308 -12.345 1.00 61.59 249 PRO A C 1
ATOM 2028 O O . PRO A 1 249 ? 0.893 26.414 -13.088 1.00 61.59 249 PRO A O 1
ATOM 2031 N N . LEU A 1 250 ? 1.017 28.597 -12.555 1.00 56.09 250 LEU A N 1
ATOM 2032 C CA . LEU A 1 250 ? 0.360 29.071 -13.773 1.00 56.09 250 LEU A CA 1
ATOM 2033 C C . LEU A 1 250 ? 1.184 28.569 -14.961 1.00 56.09 250 LEU A C 1
ATOM 2035 O O . LEU A 1 250 ? 2.362 28.902 -15.078 1.00 56.09 250 LEU A O 1
ATOM 2039 N N . SER A 1 251 ? 0.587 27.713 -15.790 1.00 57.78 251 SER A N 1
ATOM 2040 C CA . SER A 1 251 ? 1.298 26.999 -16.846 1.00 57.78 251 SER A CA 1
ATOM 2041 C C . SER A 1 251 ? 2.049 27.970 -17.757 1.00 57.78 251 SER A C 1
ATOM 2043 O O . SER A 1 251 ? 1.428 28.745 -18.487 1.00 57.78 251 SER A O 1
ATOM 2045 N N . THR A 1 252 ? 3.376 27.884 -17.795 1.00 44.84 252 THR A N 1
ATOM 2046 C CA . THR A 1 252 ? 4.125 28.260 -18.991 1.00 44.84 252 THR A CA 1
ATOM 2047 C C . THR A 1 252 ? 3.989 27.101 -19.966 1.00 44.84 252 THR A C 1
ATOM 2049 O O . THR A 1 252 ? 4.622 26.057 -19.836 1.00 44.84 252 THR A O 1
ATOM 2052 N N . SER A 1 253 ? 3.072 27.253 -20.915 1.00 45.28 253 SER A N 1
ATOM 2053 C CA . SER A 1 253 ? 2.840 26.302 -21.995 1.00 45.28 253 SER A CA 1
ATOM 2054 C C . SER A 1 253 ? 4.152 25.914 -22.681 1.00 45.28 253 SER A C 1
ATOM 2056 O O . SER A 1 253 ? 4.762 26.723 -23.377 1.00 45.28 253 SER A O 1
ATOM 2058 N N . SER A 1 254 ? 4.567 24.663 -22.530 1.00 40.03 254 SER A N 1
ATOM 2059 C CA . SER A 1 254 ? 5.400 23.957 -23.506 1.00 40.03 254 SER A CA 1
ATOM 2060 C C . SER A 1 254 ? 5.162 22.463 -23.343 1.00 40.03 254 SER A C 1
ATOM 2062 O O . SER A 1 254 ? 5.934 21.736 -22.728 1.00 40.03 254 SER A O 1
ATOM 2064 N N . PHE A 1 255 ? 4.031 22.018 -23.888 1.00 37.09 255 PHE A N 1
ATOM 2065 C CA . PHE A 1 255 ? 3.863 20.627 -24.278 1.00 37.09 255 PHE A CA 1
ATOM 2066 C C . PHE A 1 255 ? 4.847 20.349 -25.417 1.00 37.09 255 PHE A C 1
ATOM 2068 O O . PHE A 1 255 ? 4.672 20.874 -26.515 1.00 37.09 255 PHE A O 1
ATOM 2075 N N . TYR A 1 256 ? 5.860 19.525 -25.166 1.00 35.22 256 TYR A N 1
ATOM 2076 C CA . TYR A 1 256 ? 6.506 18.763 -26.228 1.00 35.22 256 TYR A CA 1
ATOM 2077 C C . TYR A 1 256 ? 5.971 17.332 -26.153 1.00 35.22 256 TYR A C 1
ATOM 2079 O O . TYR A 1 256 ? 6.078 16.676 -25.114 1.00 35.22 256 TYR A O 1
ATOM 2087 N N . LEU A 1 257 ? 5.296 16.944 -27.239 1.00 39.78 257 LEU A N 1
ATOM 2088 C CA . LEU A 1 257 ? 4.835 15.591 -27.558 1.00 39.78 257 LEU A CA 1
ATOM 2089 C C . LEU A 1 257 ? 6.012 14.616 -27.667 1.00 39.78 257 LEU A C 1
ATOM 2091 O O . LEU A 1 257 ? 7.067 15.042 -28.187 1.00 39.78 257 LEU A O 1
#

Secondary structure (DSSP, 8-state):
------HHHHHHHHHTT-HHHHHHHHTTS-HHHHHHHTTT-HHHHHHHHHHHHHHS-HHHHHTTT-S-HHHHHHHHHHHT-EEEHHHHHHHHHT---TT--EEEEE-GGGHHHHHHIIIIIT-PEE---TTS-SSGGGTS-S---S-------SSTTEEEEEEEEEEETTEEEEEEEEEESS-HHHHHHT-SBGGG-EEE-SS-EEESSHHHHHTS-EEEB-S---HHHHHHHHHHHHHTTPEEESSPPPP------

Nearest PDB structures (foldseek):
  5hc9-assembly2_B  TM=6.191E-01  e=7.983E-03  Thermotoga maritima MSB8
  3h39-assembly3_B  TM=6.207E-01  e=1.005E-02  Thermotoga maritima
  3mc9-assembly3_B  TM=7.507E-01  e=4.020E+00  Nostoc sp. PCC 7120 = FACHB-418
  2x8x-assembly1_X  TM=7.408E-01  e=5.061E+00  Thermosynechococcus vestitus

Organism: NCBI:txid1912936

Radius of gyration: 21.49 Å; Cα contacts (8 Å, |Δi|>4): 381; chains: 1; bounding box: 55×45×73 Å

Solvent-accessible surface area (backbone atoms only — not comparable to full-atom values): 14504 Å² total; per-residue (Å²): 136,83,75,81,73,55,72,68,61,54,56,60,44,52,48,35,73,36,67,79,54,39,48,61,54,52,74,73,43,42,71,65,51,42,57,52,49,26,67,73,43,73,44,33,28,52,39,42,53,53,48,45,58,68,70,63,35,62,53,67,67,37,49,78,78,32,92,55,36,71,60,52,35,52,46,19,62,73,48,59,31,28,35,26,36,73,42,27,34,31,60,73,70,71,56,86,68,85,92,65,51,45,38,35,29,19,19,40,64,34,31,35,62,53,49,48,45,45,34,75,71,64,60,30,43,76,54,61,55,100,87,50,63,85,53,62,75,82,74,38,41,83,77,56,79,93,75,70,89,61,77,61,34,100,51,63,37,31,49,45,79,44,42,29,40,35,82,53,98,88,43,81,40,44,38,33,45,30,26,16,53,70,35,32,67,65,22,48,79,57,42,62,35,46,53,42,38,18,33,33,51,58,88,52,73,52,59,80,42,54,59,42,39,64,72,66,32,32,27,43,63,70,64,84,83,52,71,70,62,52,48,54,50,50,51,56,44,39,74,74,61,36,45,81,34,93,63,82,75,82,78,79,87,72,87,79,132